Protein AF-A0AAV4EX51-F1 (afdb_monomer_lite)

Foldseek 3Di:
DPPQVLLLCLVVFKDKDFDPDPDPDDDDPPRIWIWGFDDVVVVTDTDTDDQQCVQVVSVHDSPDCPSSVCQVVQDDPPDSGTDDDCPPVDDDPPDDDLVLLVVLQCVQPFDDDPVCCVPCVQATHGDPVDDLVNSLVVCCVPPNDDDSVSSVVSNCCNRVPDDDDPPDPDPPDPPDDDDDDDDDDDDDDDDDDDDDDDDDDDDDDDDDDDDDDDDDDDDDDDDDDDDDDDDDDDDDDD

Radius of gyration: 38.84 Å; chains: 1; bounding box: 85×97×88 Å

pLDDT: mean 71.3, std 19.16, range [35.69, 96.44]

Structure (mmCIF, N/CA/C/O backbone):
data_AF-A0AAV4EX51-F1
#
_entry.id   AF-A0AAV4EX51-F1
#
loop_
_atom_site.group_PDB
_atom_site.id
_atom_site.type_symbol
_atom_site.label_atom_id
_atom_site.label_alt_id
_atom_site.label_comp_id
_atom_site.label_asym_id
_atom_site.label_entity_id
_atom_site.label_seq_id
_atom_site.pdbx_PDB_ins_code
_atom_site.Cartn_x
_atom_site.Cartn_y
_atom_site.Cartn_z
_atom_site.occupancy
_atom_site.B_iso_or_equiv
_atom_site.auth_seq_id
_atom_site.auth_comp_id
_atom_site.auth_asym_id
_atom_site.auth_atom_id
_atom_site.pdbx_PDB_model_num
ATOM 1 N N . MET A 1 1 ? -19.408 12.573 10.345 1.00 55.03 1 MET A N 1
ATOM 2 C CA . MET A 1 1 ? -18.543 12.811 11.524 1.00 55.03 1 MET A CA 1
ATOM 3 C C . MET A 1 1 ? -17.140 12.345 11.167 1.00 55.03 1 MET A C 1
ATOM 5 O O . MET A 1 1 ? -17.010 11.205 10.730 1.00 55.03 1 MET A O 1
ATOM 9 N N . ALA A 1 2 ? -16.124 13.207 11.266 1.00 71.00 2 ALA A N 1
ATOM 10 C CA . ALA A 1 2 ? -14.749 12.815 10.957 1.00 71.00 2 ALA A CA 1
ATOM 11 C C . ALA A 1 2 ? -14.293 11.659 11.880 1.00 71.00 2 ALA A C 1
ATOM 13 O O . ALA A 1 2 ? -14.729 11.592 13.038 1.00 71.00 2 ALA A O 1
ATOM 14 N N . PRO A 1 3 ? -13.455 10.723 11.394 1.00 68.69 3 PRO A N 1
ATOM 15 C CA . PRO A 1 3 ? -13.070 9.528 12.150 1.00 68.69 3 PRO A CA 1
ATOM 16 C C . PRO A 1 3 ? -12.357 9.855 13.471 1.00 68.69 3 PRO A C 1
ATOM 18 O O . PRO A 1 3 ? -12.538 9.135 14.454 1.00 68.69 3 PRO A O 1
ATOM 21 N N . GLU A 1 4 ? -11.613 10.958 13.528 1.00 75.00 4 GLU A N 1
ATOM 22 C CA . GLU A 1 4 ? -10.951 11.440 14.746 1.00 75.00 4 GLU A CA 1
ATOM 23 C C . GLU A 1 4 ? -11.954 11.960 15.783 1.00 75.00 4 GLU A C 1
ATOM 25 O O . GLU A 1 4 ? -11.906 11.559 16.947 1.00 75.00 4 GLU A O 1
ATOM 30 N N . SER A 1 5 ? -12.947 12.747 15.351 1.00 81.50 5 SER A N 1
ATOM 31 C CA . SER A 1 5 ? -14.024 13.245 16.218 1.00 81.50 5 SER A CA 1
ATOM 32 C C . SER A 1 5 ? -14.830 12.104 16.844 1.00 81.50 5 SER A C 1
ATOM 34 O O . SER A 1 5 ? -15.224 12.178 18.007 1.00 81.50 5 SER A O 1
ATOM 36 N N . ARG A 1 6 ? -15.040 11.007 16.102 1.00 83.25 6 ARG A N 1
ATOM 37 C CA . ARG A 1 6 ? -15.719 9.811 16.625 1.00 83.25 6 ARG A CA 1
ATOM 38 C C . ARG A 1 6 ? -14.888 9.102 17.699 1.00 83.25 6 ARG A C 1
ATOM 40 O O . ARG A 1 6 ? -15.456 8.651 18.689 1.00 83.25 6 ARG A O 1
ATOM 47 N N . ARG A 1 7 ? -13.559 9.013 17.542 1.00 85.38 7 ARG A N 1
ATOM 48 C CA . ARG A 1 7 ? -12.670 8.407 18.557 1.00 85.38 7 ARG A CA 1
ATOM 49 C C . ARG A 1 7 ? -12.678 9.206 19.856 1.00 85.38 7 ARG A C 1
ATOM 51 O O . ARG A 1 7 ? -12.792 8.607 20.921 1.00 85.38 7 ARG A O 1
ATOM 58 N N . LEU A 1 8 ? -12.608 10.533 19.755 1.00 86.62 8 LEU A N 1
ATOM 59 C CA . LEU A 1 8 ? -12.688 11.439 20.904 1.00 86.62 8 LEU A CA 1
ATOM 60 C C . LEU A 1 8 ? -14.015 11.290 21.652 1.00 86.62 8 LEU A C 1
ATOM 62 O O . LEU A 1 8 ? -14.020 11.163 22.872 1.00 86.62 8 LEU A O 1
ATOM 66 N N . PHE A 1 9 ? -15.128 11.230 20.919 1.00 86.75 9 PHE A N 1
ATOM 67 C CA . PHE A 1 9 ? -16.451 11.040 21.511 1.00 86.75 9 PHE A CA 1
ATOM 68 C C . PHE A 1 9 ? -16.572 9.715 22.277 1.00 86.75 9 PHE A C 1
ATOM 70 O O . PHE A 1 9 ? -17.077 9.688 23.399 1.00 86.75 9 PHE A O 1
ATOM 77 N N . VAL A 1 10 ? -16.082 8.617 21.690 1.00 86.06 10 VAL A N 1
ATOM 78 C CA . VAL A 1 10 ? -16.074 7.304 22.351 1.00 86.06 10 VAL A CA 1
ATOM 79 C C . VAL A 1 10 ? -15.181 7.327 23.594 1.00 86.06 10 VAL A C 1
ATOM 81 O O . VAL A 1 10 ? -15.555 6.750 24.604 1.00 86.06 10 VAL A O 1
ATOM 84 N N . TRP A 1 11 ? -14.041 8.016 23.562 1.00 85.31 11 TRP A N 1
ATOM 85 C CA . TRP A 1 11 ? -13.162 8.136 24.729 1.00 85.31 11 TRP A CA 1
ATOM 86 C C . TRP A 1 11 ? -13.815 8.915 25.882 1.00 85.31 11 TRP A C 1
ATOM 88 O O . TRP A 1 11 ? -13.788 8.467 27.023 1.00 85.31 11 TRP A O 1
ATOM 98 N N . SER A 1 12 ? -14.457 10.052 25.597 1.00 83.38 12 SER A N 1
ATOM 99 C CA . SER A 1 12 ? -15.034 10.921 26.634 1.00 83.38 12 SER A CA 1
ATOM 100 C C . SER A 1 12 ? -16.364 10.420 27.210 1.00 83.38 12 SER A C 1
ATOM 102 O O . SER A 1 12 ? -16.706 10.717 28.359 1.00 83.38 12 SER A O 1
ATOM 104 N N . SER A 1 13 ? -17.131 9.667 26.420 1.00 81.56 13 SER A N 1
ATOM 105 C CA . SER A 1 13 ? -18.505 9.276 26.766 1.00 81.56 13 SER A CA 1
ATOM 106 C C . SER A 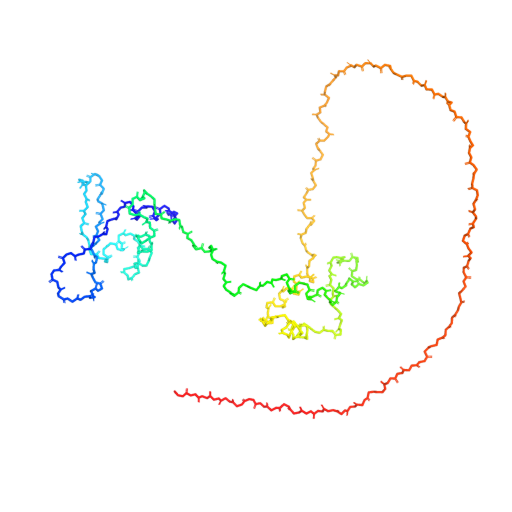1 13 ? -18.609 7.893 27.405 1.00 81.56 13 SER A C 1
ATOM 108 O O . SER A 1 13 ? -19.681 7.527 27.895 1.00 81.56 13 SER A O 1
ATOM 110 N N . VAL A 1 14 ? -17.525 7.115 27.396 1.00 81.19 14 VAL A N 1
ATOM 111 C CA . VAL A 1 14 ? -17.541 5.698 27.765 1.00 81.19 14 VAL A CA 1
ATOM 112 C C . VAL A 1 14 ? -16.670 5.451 28.984 1.00 81.19 14 VAL A C 1
ATOM 114 O O . VAL A 1 14 ? -15.517 5.864 29.035 1.00 81.19 14 VAL A O 1
ATOM 117 N N . LYS A 1 15 ? -17.217 4.717 29.956 1.00 78.25 15 LYS A N 1
ATOM 118 C CA . LYS A 1 15 ? -16.436 4.104 31.033 1.00 78.25 15 LYS A CA 1
ATOM 119 C C . LYS A 1 15 ? -16.524 2.590 30.919 1.00 78.25 15 LYS A C 1
ATOM 121 O O . LYS A 1 15 ? -17.613 2.042 30.729 1.00 78.25 15 LYS A O 1
ATOM 126 N N . GLN A 1 16 ? -15.375 1.934 31.025 1.00 78.31 16 GLN A N 1
ATOM 127 C CA . GLN A 1 16 ? -15.265 0.483 31.072 1.00 78.31 16 GLN A CA 1
ATOM 128 C C . GLN A 1 16 ? -14.769 0.083 32.455 1.00 78.31 16 GLN A C 1
ATOM 130 O O . GLN A 1 16 ? -13.734 0.563 32.907 1.00 78.31 16 GLN A O 1
ATOM 135 N N . GLU A 1 17 ? -15.506 -0.807 33.107 1.00 76.50 17 GLU A N 1
ATOM 136 C CA . GLU A 1 17 ? -15.167 -1.315 34.434 1.00 76.50 17 GLU A CA 1
ATOM 137 C C . GLU A 1 17 ? -15.139 -2.841 34.401 1.00 76.50 17 GLU A C 1
ATOM 139 O O . GLU A 1 17 ? -15.904 -3.483 33.668 1.00 76.50 17 GLU A O 1
ATOM 144 N N . VAL A 1 18 ? -14.229 -3.432 35.176 1.00 75.06 18 VAL A N 1
ATOM 145 C CA . VAL A 1 18 ? -14.178 -4.884 35.355 1.00 75.06 18 VAL A CA 1
ATOM 146 C C . VAL A 1 18 ? -15.390 -5.303 36.183 1.00 75.06 18 VAL A C 1
ATOM 148 O O . VAL A 1 18 ? -15.674 -4.732 37.232 1.00 75.06 18 VAL A O 1
ATOM 151 N N . SER A 1 19 ? -16.131 -6.294 35.698 1.00 71.62 19 SER A N 1
ATOM 152 C CA . SER A 1 19 ? -17.312 -6.804 36.384 1.00 71.62 19 SER A CA 1
ATOM 153 C C . SER A 1 19 ? -16.889 -7.612 37.613 1.00 71.62 19 SER A C 1
ATOM 155 O O . SER A 1 19 ? -16.283 -8.673 37.477 1.00 71.62 19 SER A O 1
ATOM 157 N N . SER A 1 20 ? -17.246 -7.146 38.812 1.00 60.19 20 SER A N 1
ATOM 158 C CA . SER A 1 20 ? -17.061 -7.882 40.068 1.00 60.19 20 SER A CA 1
ATOM 159 C C . SER A 1 20 ? -18.133 -8.967 40.231 1.00 60.19 20 SER A C 1
ATOM 161 O O . SER A 1 20 ? -19.032 -8.885 41.064 1.00 60.19 20 SER A O 1
ATOM 163 N N . ARG A 1 21 ? -18.092 -10.010 39.399 1.00 58.94 21 ARG A N 1
ATOM 164 C CA . ARG A 1 21 ? -18.907 -11.207 39.649 1.00 58.94 21 ARG A CA 1
ATOM 165 C C . ARG A 1 21 ? -18.089 -12.222 40.434 1.00 58.94 21 ARG A C 1
ATOM 167 O O . ARG A 1 21 ? -16.999 -12.590 40.011 1.00 58.94 21 ARG A O 1
ATOM 174 N N . HIS A 1 22 ? -18.657 -12.721 41.530 1.00 51.22 22 HIS A N 1
ATOM 175 C CA . HIS A 1 22 ? -18.200 -13.925 42.225 1.00 51.22 22 HIS A CA 1
ATOM 176 C C . HIS A 1 22 ? -18.451 -15.147 41.325 1.00 51.22 22 HIS A C 1
ATOM 178 O O . HIS A 1 22 ? -19.457 -15.837 41.458 1.00 51.22 22 HIS A O 1
ATOM 184 N N . VAL A 1 23 ? -17.584 -15.393 40.344 1.00 54.09 23 VAL A N 1
ATOM 185 C CA . VAL A 1 23 ? -17.601 -16.642 39.573 1.00 54.09 23 VAL A CA 1
ATOM 186 C C . VAL A 1 23 ? -16.192 -17.216 39.580 1.00 54.09 23 VAL A C 1
ATOM 188 O O . VAL A 1 23 ? -15.244 -16.576 39.142 1.00 54.09 23 VAL A O 1
ATOM 191 N N . VAL A 1 24 ? -16.086 -18.433 40.108 1.00 54.88 24 VAL A N 1
ATOM 192 C CA . VAL A 1 24 ? -14.872 -19.196 40.460 1.00 54.88 24 VAL A CA 1
ATOM 193 C C . VAL A 1 24 ? -14.061 -19.664 39.231 1.00 54.88 24 VAL A C 1
ATOM 195 O O . VAL A 1 24 ? -13.205 -20.531 39.331 1.00 54.88 24 VAL A O 1
ATOM 198 N N . THR A 1 25 ? -14.275 -19.099 38.043 1.00 55.16 25 THR A N 1
ATOM 199 C CA . THR A 1 25 ? -13.619 -19.567 36.810 1.00 55.16 25 THR A CA 1
ATOM 200 C C . THR A 1 25 ? -12.824 -18.452 36.146 1.00 55.16 25 THR A C 1
ATOM 202 O O . THR A 1 25 ? -13.370 -17.399 35.817 1.00 55.16 25 THR A O 1
ATOM 205 N N . THR A 1 26 ? -11.537 -18.716 35.932 1.00 55.78 26 THR A N 1
ATOM 206 C CA . THR A 1 26 ? -10.454 -17.771 35.623 1.00 55.78 26 THR A CA 1
ATOM 207 C C . THR A 1 26 ? -10.437 -17.182 34.209 1.00 55.78 26 THR A C 1
ATOM 209 O O . THR A 1 26 ? -9.525 -16.424 33.901 1.00 55.78 26 THR A O 1
ATOM 212 N N . ASP A 1 27 ? -11.428 -17.441 33.354 1.00 55.50 27 ASP A N 1
ATOM 213 C CA . ASP A 1 27 ? -11.453 -16.860 32.004 1.00 55.50 27 ASP A CA 1
ATOM 214 C C . ASP A 1 27 ? -12.886 -16.679 31.480 1.00 55.50 27 ASP A C 1
ATOM 216 O O . ASP A 1 27 ? -13.443 -17.494 30.741 1.00 55.50 27 ASP A O 1
ATOM 220 N N . SER A 1 28 ? -13.549 -15.609 31.923 1.00 56.62 28 SER A N 1
ATOM 221 C CA . SER A 1 28 ? -14.857 -15.226 31.391 1.00 56.62 28 SER A CA 1
ATOM 222 C C . SER A 1 28 ? -14.697 -14.172 30.301 1.00 56.62 28 SER A C 1
ATOM 224 O O . SER A 1 28 ? -14.301 -13.038 30.566 1.00 56.62 28 SER A O 1
ATOM 226 N N . ARG A 1 29 ? -15.173 -14.485 29.085 1.00 55.31 29 ARG A N 1
ATOM 227 C CA . ARG A 1 29 ? -15.317 -13.522 27.967 1.00 55.31 29 ARG A CA 1
ATOM 228 C C . ARG A 1 29 ? -16.225 -12.319 28.290 1.00 55.31 29 ARG A C 1
ATOM 230 O O . ARG A 1 29 ? -16.381 -11.423 27.461 1.00 55.31 29 ARG A O 1
ATOM 237 N N . ARG A 1 30 ? -16.894 -12.322 29.449 1.00 59.00 30 ARG A N 1
ATOM 238 C CA . ARG A 1 30 ? -17.789 -11.265 29.946 1.00 59.00 30 ARG A CA 1
ATOM 239 C C . ARG A 1 30 ? -17.176 -10.573 31.167 1.00 59.00 30 ARG A C 1
ATOM 241 O O . ARG A 1 30 ? -17.832 -10.436 32.193 1.00 59.00 30 ARG A O 1
ATOM 248 N N . SER A 1 31 ? -15.916 -10.168 31.057 1.00 65.94 31 SER A N 1
ATOM 249 C CA . SER A 1 31 ? -15.175 -9.506 32.135 1.00 65.94 31 SER A CA 1
ATOM 250 C C . SER A 1 31 ? -15.500 -8.019 32.292 1.00 65.94 31 SER A C 1
ATOM 252 O O . SER A 1 31 ? -15.170 -7.446 33.323 1.00 65.94 31 SER A O 1
ATOM 254 N N . TYR A 1 32 ? -16.164 -7.387 31.318 1.00 70.44 32 TYR A N 1
ATOM 255 C CA . TYR A 1 32 ? -16.348 -5.934 31.294 1.00 70.44 32 TYR A CA 1
ATOM 256 C C . TYR A 1 32 ? -17.814 -5.502 31.282 1.00 70.44 32 TYR A C 1
ATOM 258 O O . TYR A 1 32 ? -18.628 -6.029 30.516 1.00 70.44 32 TYR A O 1
ATOM 266 N N . CYS A 1 33 ? -18.115 -4.487 32.089 1.00 73.38 33 CYS A N 1
ATOM 267 C CA . CYS A 1 33 ? -19.347 -3.710 32.037 1.00 73.38 33 CYS A CA 1
ATOM 268 C C . CYS A 1 33 ? -19.094 -2.399 31.277 1.00 73.38 33 CYS A C 1
ATOM 270 O O . CYS A 1 33 ? -18.057 -1.759 31.465 1.00 73.38 33 CYS A O 1
ATOM 272 N N . TYR A 1 34 ? -20.046 -2.000 30.426 1.00 78.75 34 TYR A N 1
ATOM 273 C CA . TYR A 1 34 ? -19.990 -0.739 29.682 1.00 78.75 34 TYR A CA 1
ATOM 274 C C . TYR A 1 34 ? -20.969 0.259 30.279 1.00 78.75 34 TYR A C 1
ATOM 276 O O . TYR A 1 34 ? -22.140 -0.065 30.498 1.00 78.75 34 TYR A O 1
ATOM 284 N N . SER A 1 35 ? -20.497 1.483 30.472 1.00 80.75 35 SER A N 1
ATOM 285 C CA . SER A 1 35 ? -21.302 2.591 30.966 1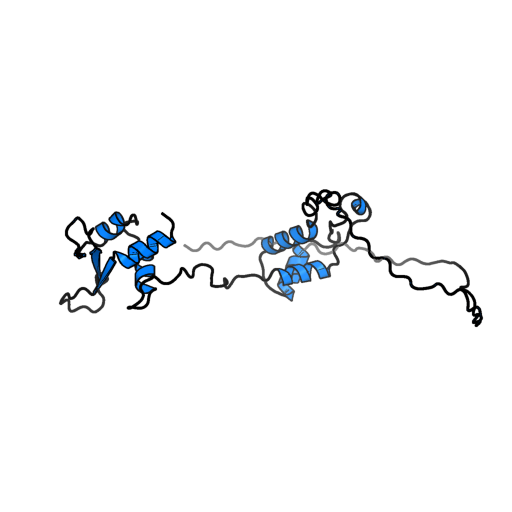.00 80.75 35 SER A CA 1
ATOM 286 C C . SER A 1 35 ? -21.256 3.745 29.973 1.00 80.75 35 SER A C 1
ATOM 288 O O . SER A 1 35 ? -20.176 4.205 29.598 1.00 80.75 35 SER A O 1
ATOM 290 N N . LEU A 1 36 ? -22.433 4.218 29.559 1.00 80.56 36 LEU A N 1
ATOM 291 C CA . LEU A 1 36 ? -22.583 5.406 28.716 1.00 80.56 36 LEU A CA 1
ATOM 292 C C . LEU A 1 36 ? -22.896 6.619 29.582 1.00 80.56 36 LEU A C 1
ATOM 294 O O . LEU A 1 36 ? -23.758 6.561 30.467 1.00 80.56 36 LEU A O 1
ATOM 298 N N . ARG A 1 37 ? -22.210 7.729 29.318 1.00 78.31 37 ARG A N 1
ATOM 299 C CA . ARG A 1 37 ? -22.501 9.019 29.941 1.00 78.31 37 ARG A CA 1
ATOM 300 C C . ARG A 1 37 ? -23.772 9.610 29.314 1.00 78.31 37 ARG A C 1
ATOM 302 O O . ARG A 1 37 ? -23.885 9.705 28.096 1.00 78.31 37 ARG A O 1
ATOM 309 N N . ARG A 1 38 ? -24.746 9.977 30.148 1.00 73.88 38 ARG A N 1
ATOM 310 C CA . ARG A 1 38 ? -25.971 10.679 29.733 1.00 73.88 38 ARG A CA 1
ATOM 311 C C . ARG A 1 38 ? -25.663 12.142 29.427 1.00 73.88 38 ARG A C 1
ATOM 313 O O . ARG A 1 38 ? -24.741 12.712 30.011 1.00 73.88 38 ARG A O 1
ATOM 320 N N . SER A 1 39 ? -26.487 12.745 28.568 1.00 68.81 39 SER A N 1
ATOM 321 C CA . SER A 1 39 ? -26.500 14.199 28.384 1.00 68.81 39 SER A CA 1
ATOM 322 C C . SER A 1 39 ? -26.699 14.903 29.729 1.00 68.81 39 SER A C 1
ATOM 324 O O . SER A 1 39 ? -27.419 14.407 30.604 1.00 68.81 39 SER A O 1
ATOM 326 N N . VAL A 1 40 ? -26.065 16.065 29.874 1.00 70.56 40 VAL A N 1
ATOM 327 C CA . VAL A 1 40 ? -26.187 16.933 31.053 1.00 70.56 40 VAL A CA 1
ATOM 328 C C . VAL A 1 40 ? -27.653 17.315 31.284 1.00 70.56 40 VAL A C 1
ATOM 330 O O . VAL A 1 40 ? -28.127 17.243 32.413 1.00 70.56 40 VAL A O 1
ATOM 333 N N . GLU A 1 41 ? -28.402 17.564 30.208 1.00 72.44 41 GLU A N 1
ATOM 334 C CA . GLU A 1 41 ? -29.838 17.887 30.227 1.00 72.44 41 GLU A CA 1
ATOM 335 C C . GLU A 1 41 ? -30.698 16.780 30.852 1.00 72.44 41 GLU A C 1
ATOM 337 O O . GLU A 1 41 ? -31.754 17.033 31.417 1.00 72.44 41 GLU A O 1
ATOM 342 N N . SER A 1 42 ? -30.240 15.529 30.781 1.00 69.69 42 SER A N 1
ATOM 343 C CA . SER A 1 42 ? -30.961 14.368 31.305 1.00 69.69 42 SER A CA 1
ATOM 344 C C . SER A 1 42 ? -30.513 13.975 32.718 1.00 69.69 42 SER A C 1
ATOM 346 O O . SER A 1 42 ? -30.714 12.819 33.106 1.00 69.69 42 SER A O 1
ATOM 348 N N . GLY A 1 43 ? -29.871 14.881 33.461 1.00 68.25 43 GLY A N 1
ATOM 349 C CA . GLY A 1 43 ? -29.429 14.653 34.841 1.00 68.25 43 GLY A CA 1
ATOM 350 C C . GLY A 1 43 ? -28.021 14.073 34.982 1.00 68.25 43 GLY A C 1
ATOM 351 O O . GLY A 1 43 ? -27.754 13.429 35.989 1.00 68.25 43 GLY A O 1
ATOM 352 N N . GLY A 1 44 ? -27.152 14.253 33.974 1.00 69.75 44 GLY A N 1
ATOM 353 C CA . GLY A 1 44 ? -25.694 14.067 34.059 1.00 69.75 44 GLY A CA 1
ATOM 354 C C . GLY A 1 44 ? -25.228 12.863 34.888 1.00 69.75 44 GLY A C 1
ATOM 355 O O . GLY A 1 44 ? -24.828 13.004 36.035 1.00 69.75 44 GLY A O 1
ATOM 356 N N . GLY A 1 45 ? -25.240 11.662 34.311 1.00 80.81 45 GLY A N 1
ATOM 357 C CA . GLY A 1 45 ? -24.807 10.452 35.016 1.00 80.81 45 GLY A CA 1
ATOM 358 C C . GLY A 1 45 ? -24.409 9.334 34.064 1.00 80.81 45 GLY A C 1
ATOM 359 O O . GLY A 1 45 ? -24.757 9.361 32.883 1.00 80.81 45 GLY A O 1
ATOM 360 N N . THR A 1 46 ? -23.669 8.342 34.552 1.00 81.81 46 THR A N 1
ATOM 361 C CA . THR A 1 46 ? -23.311 7.153 33.766 1.00 81.81 46 THR A CA 1
ATOM 362 C C . THR A 1 46 ? -24.327 6.043 33.986 1.00 81.81 46 THR A C 1
ATOM 364 O O . THR A 1 46 ? -24.614 5.690 35.127 1.00 81.81 46 THR A O 1
ATOM 367 N N . LYS A 1 47 ? -24.868 5.474 32.904 1.00 83.62 47 LYS A N 1
ATOM 368 C CA . LYS A 1 47 ? -25.800 4.341 32.964 1.00 83.62 47 LYS A CA 1
ATOM 369 C C . LYS A 1 47 ? -25.138 3.090 32.400 1.00 83.62 47 LYS A C 1
ATOM 371 O O . LYS A 1 47 ? -24.641 3.112 31.274 1.00 83.62 47 LYS A O 1
ATOM 376 N N . ALA A 1 48 ? -25.168 2.008 33.176 1.00 84.44 48 ALA A N 1
ATOM 377 C CA . ALA A 1 48 ? -24.717 0.699 32.727 1.00 84.44 48 ALA A CA 1
ATOM 378 C C . ALA A 1 48 ? -25.633 0.179 31.609 1.00 84.44 48 ALA A C 1
ATOM 380 O O . ALA A 1 48 ? -26.862 0.240 31.713 1.00 84.44 48 ALA A O 1
ATOM 381 N N . VAL A 1 49 ? -25.031 -0.326 30.535 1.00 85.88 49 VAL A N 1
ATOM 382 C CA . VAL A 1 49 ? -25.729 -0.815 29.341 1.00 85.88 49 VAL A CA 1
ATOM 383 C C . VAL A 1 49 ? -25.156 -2.154 28.886 1.00 85.88 49 VAL A C 1
ATOM 385 O O . VAL A 1 49 ? -24.003 -2.493 29.160 1.00 85.88 49 VAL A O 1
ATOM 388 N N . CYS A 1 50 ? -25.962 -2.943 28.172 1.00 83.81 50 CYS A N 1
ATOM 389 C CA . CYS A 1 50 ? -25.458 -4.154 27.534 1.00 83.81 50 CYS A CA 1
ATOM 390 C C . CYS A 1 50 ? -24.572 -3.801 26.326 1.00 83.81 50 CYS A C 1
ATOM 392 O O . CYS A 1 50 ? -24.714 -2.741 25.714 1.00 83.81 50 CYS A O 1
ATOM 394 N N . LYS A 1 51 ? -23.675 -4.720 25.951 1.00 83.38 51 LYS A N 1
ATOM 395 C CA . LYS A 1 51 ? -22.734 -4.537 24.833 1.00 83.38 51 LYS A CA 1
ATOM 396 C C . LYS A 1 51 ? -23.434 -4.217 23.506 1.00 83.38 51 LYS A C 1
ATOM 398 O O . LYS A 1 51 ? -22.954 -3.374 22.761 1.00 83.38 51 LYS A O 1
ATOM 403 N N . VAL A 1 52 ? -24.558 -4.878 23.220 1.00 88.31 52 VAL A N 1
ATOM 404 C CA . VAL A 1 52 ? -25.304 -4.680 21.966 1.00 88.31 52 VAL A CA 1
ATOM 405 C C . VAL A 1 52 ? -25.836 -3.255 21.895 1.00 88.31 52 VAL A C 1
ATOM 407 O O . VAL A 1 52 ? -25.487 -2.539 20.965 1.00 88.31 52 VAL A O 1
ATOM 410 N N . LEU A 1 53 ? -26.577 -2.818 22.921 1.00 88.31 53 LEU A N 1
ATOM 411 C CA . LEU A 1 53 ? -27.100 -1.454 23.004 1.00 88.31 53 LEU A CA 1
ATOM 412 C C . LEU A 1 53 ? -25.974 -0.421 22.914 1.00 88.31 53 LEU A C 1
ATOM 414 O O . LEU A 1 53 ? -26.096 0.582 22.222 1.00 88.31 53 LEU A O 1
ATOM 418 N N . PHE A 1 54 ? -24.857 -0.675 23.589 1.00 86.81 54 PHE A N 1
ATOM 419 C CA . PHE A 1 54 ? -23.685 0.187 23.545 1.00 86.81 54 PHE A CA 1
ATOM 420 C C . PHE A 1 54 ? -23.114 0.351 22.125 1.00 86.81 54 PHE A C 1
ATOM 422 O O . PHE A 1 54 ? -22.853 1.465 21.680 1.00 86.81 54 PHE A O 1
ATOM 429 N N . LEU A 1 55 ? -22.943 -0.744 21.385 1.00 88.50 55 LEU A N 1
ATOM 430 C CA . LEU A 1 55 ? -22.403 -0.684 20.027 1.00 88.50 55 LEU A CA 1
ATOM 431 C C . LEU A 1 55 ? -23.392 -0.044 19.054 1.00 88.50 55 LEU A C 1
ATOM 433 O O . LEU A 1 55 ? -22.994 0.823 18.276 1.00 88.50 55 LEU A O 1
ATOM 437 N N . THR A 1 56 ? -24.671 -0.417 19.125 1.00 90.56 56 THR A N 1
ATOM 438 C CA . THR A 1 56 ? -25.699 0.104 18.215 1.00 90.56 56 THR A CA 1
ATOM 439 C C . THR A 1 56 ? -25.959 1.591 18.440 1.00 90.56 56 THR A C 1
ATOM 441 O O . THR A 1 56 ? -26.078 2.333 17.469 1.00 90.56 56 THR A O 1
ATOM 444 N N . THR A 1 57 ? -25.966 2.061 19.694 1.00 87.69 57 THR A N 1
ATOM 445 C CA . THR A 1 57 ? -26.119 3.496 20.016 1.00 87.69 57 THR A CA 1
ATOM 446 C C . THR A 1 57 ? -24.966 4.342 19.482 1.00 87.69 57 THR A C 1
ATOM 448 O O . THR A 1 57 ? -25.181 5.467 19.043 1.00 87.69 57 THR A O 1
ATOM 451 N N . LEU A 1 58 ? -23.750 3.794 19.451 1.00 84.81 58 LEU A N 1
ATOM 452 C CA . LEU A 1 58 ? -22.573 4.441 18.869 1.00 84.81 58 LEU A CA 1
ATOM 453 C C . LEU A 1 58 ? -22.459 4.252 17.342 1.00 84.81 58 LEU A C 1
ATOM 455 O O . LEU A 1 58 ? -21.461 4.674 16.746 1.00 84.81 58 LEU A O 1
ATOM 459 N N . GLY A 1 59 ? -23.432 3.593 16.703 1.00 88.50 59 GLY A N 1
ATOM 460 C CA . GLY A 1 59 ? -23.445 3.312 15.264 1.00 88.50 59 GLY A CA 1
ATOM 461 C C . GLY A 1 59 ? -22.387 2.297 14.816 1.00 88.50 59 GLY A C 1
ATOM 462 O O . GLY A 1 59 ? -21.854 2.403 13.708 1.00 88.50 59 GLY A O 1
ATOM 463 N N . TYR A 1 60 ? -21.982 1.379 15.694 1.00 89.38 60 TYR A N 1
ATOM 464 C CA . TYR A 1 60 ? -21.150 0.225 15.351 1.00 89.38 60 TYR A CA 1
ATOM 465 C C . TYR A 1 60 ? -22.021 -1.004 15.087 1.00 89.38 60 TYR A C 1
ATOM 467 O O . TYR A 1 60 ? -23.154 -1.108 15.553 1.00 89.38 60 TYR A O 1
ATOM 475 N N . VAL A 1 61 ? -21.461 -1.968 14.358 1.00 90.75 61 VAL A N 1
ATOM 476 C CA . VAL A 1 61 ? -22.090 -3.278 14.179 1.00 90.75 61 VAL A CA 1
ATOM 477 C C . VAL A 1 61 ? -22.130 -3.986 15.535 1.00 90.75 61 VAL A C 1
ATOM 479 O O . VAL A 1 61 ? -21.107 -4.083 16.209 1.00 90.75 61 VAL A O 1
ATOM 482 N N . GLU A 1 62 ? -23.288 -4.528 15.910 1.00 88.00 62 GLU A N 1
ATOM 483 C CA . GLU A 1 62 ? -23.560 -5.191 17.201 1.00 88.00 62 GLU A CA 1
ATOM 484 C C . GLU A 1 62 ? -22.534 -6.260 17.626 1.00 88.00 62 GLU A C 1
ATOM 486 O O . GLU A 1 62 ? -22.348 -6.518 18.815 1.00 88.00 62 GLU A O 1
ATOM 491 N N . LYS A 1 63 ? -21.854 -6.883 16.659 1.00 87.31 63 LYS A N 1
ATOM 492 C CA . LYS A 1 63 ? -20.864 -7.946 16.882 1.00 87.31 63 LYS A CA 1
ATOM 493 C C . LYS A 1 63 ? -19.412 -7.467 16.796 1.00 87.31 63 LYS A C 1
ATOM 495 O O . LYS A 1 63 ? -18.521 -8.221 17.170 1.00 87.31 63 LYS A O 1
ATOM 500 N N . ASN A 1 64 ? -19.159 -6.244 16.323 1.00 88.00 64 ASN A N 1
ATOM 501 C CA . ASN A 1 64 ? -17.812 -5.709 16.121 1.00 88.00 64 ASN A CA 1
ATOM 502 C C . ASN A 1 64 ? -17.500 -4.609 17.145 1.00 88.00 64 ASN A C 1
ATOM 504 O O . ASN A 1 64 ? -17.767 -3.428 16.927 1.00 88.00 64 ASN A O 1
ATOM 508 N N . ASP A 1 65 ? -16.879 -5.004 18.253 1.00 86.50 65 ASP A N 1
ATOM 509 C CA . ASP A 1 65 ? -16.357 -4.101 19.282 1.00 86.50 65 ASP A CA 1
ATOM 510 C C . ASP A 1 65 ? -14.878 -3.745 19.091 1.00 86.50 65 ASP A C 1
ATOM 512 O O . ASP A 1 65 ? -14.312 -3.017 19.908 1.00 86.50 65 ASP A O 1
ATOM 516 N N . SER A 1 66 ? -14.235 -4.219 18.019 1.00 87.69 66 SER A N 1
ATOM 517 C CA . SER A 1 66 ? -12.785 -4.092 17.834 1.00 87.69 66 SER A CA 1
ATOM 518 C C . SER A 1 66 ? -12.332 -2.633 17.797 1.00 87.69 66 SER A C 1
ATOM 520 O O . SER A 1 66 ? -11.264 -2.297 18.306 1.00 87.69 66 SER A O 1
ATOM 522 N N . ALA A 1 67 ? -13.150 -1.752 17.212 1.00 85.69 67 ALA A N 1
ATOM 523 C CA . ALA A 1 67 ? -12.869 -0.322 17.146 1.00 85.69 67 ALA A CA 1
ATOM 524 C C . ALA A 1 67 ? -12.884 0.331 18.537 1.00 85.69 67 ALA A C 1
ATOM 526 O O . ALA A 1 67 ? -11.949 1.054 18.875 1.00 85.69 67 ALA A O 1
ATOM 527 N N . VAL A 1 68 ? -13.904 0.037 19.349 1.00 86.00 68 VAL A N 1
ATOM 528 C CA . VAL A 1 68 ? -14.031 0.578 20.710 1.00 86.00 68 VAL A CA 1
ATOM 529 C C . VAL A 1 68 ? -12.919 0.033 21.599 1.00 86.00 68 VAL A C 1
ATOM 531 O O . VAL A 1 68 ? -12.235 0.804 22.261 1.00 86.00 68 VAL A O 1
ATOM 534 N N . MET A 1 69 ? -12.675 -1.278 21.554 1.00 85.06 69 MET A N 1
ATOM 535 C CA . MET A 1 69 ? -11.611 -1.915 22.332 1.00 85.06 69 MET A CA 1
ATOM 536 C C . MET A 1 69 ? -10.236 -1.355 21.995 1.00 85.06 69 MET A C 1
ATOM 538 O O . MET A 1 69 ? -9.423 -1.151 22.890 1.00 85.06 69 MET A O 1
ATOM 542 N N . ARG A 1 70 ? -9.969 -1.076 20.715 1.00 86.19 70 ARG A N 1
ATOM 543 C CA . ARG A 1 70 ? -8.715 -0.443 20.305 1.00 86.19 70 ARG A CA 1
ATOM 544 C C . ARG A 1 70 ? -8.576 0.948 20.914 1.00 86.19 70 ARG A C 1
ATOM 546 O O . ARG A 1 70 ? -7.499 1.262 21.392 1.00 86.19 70 ARG A O 1
ATOM 553 N N . ILE A 1 71 ? -9.642 1.750 20.924 1.00 86.06 71 ILE A N 1
ATOM 554 C CA . ILE A 1 71 ? -9.630 3.091 21.527 1.00 86.06 71 ILE A CA 1
ATOM 555 C C . ILE A 1 71 ? -9.374 2.986 23.036 1.00 86.06 71 ILE A C 1
ATOM 557 O O . ILE A 1 71 ? -8.429 3.601 23.524 1.00 86.06 71 ILE A O 1
ATOM 561 N N . LEU A 1 72 ? -10.139 2.142 23.738 1.00 82.12 72 LEU A N 1
ATOM 562 C CA . LEU A 1 72 ? -10.059 1.979 25.194 1.00 82.12 72 LEU A CA 1
ATOM 563 C C . LEU A 1 72 ? -8.713 1.409 25.666 1.00 82.12 72 LEU A C 1
ATOM 565 O O . LEU A 1 72 ? -8.195 1.845 26.685 1.00 82.12 72 LEU A O 1
ATOM 569 N N . LYS A 1 73 ? -8.111 0.482 24.908 1.00 82.31 73 LYS A N 1
ATOM 570 C CA . LYS A 1 73 ? -6.781 -0.079 25.215 1.00 82.31 73 LYS A CA 1
ATOM 571 C C . LYS A 1 73 ? -5.620 0.843 24.846 1.00 82.31 73 LYS A C 1
ATOM 573 O O . LYS A 1 73 ? -4.511 0.625 25.316 1.00 82.31 73 LYS A O 1
ATOM 578 N N . SER A 1 74 ? -5.834 1.795 23.938 1.00 76.69 74 SER A N 1
ATOM 579 C CA . SER A 1 74 ? -4.732 2.560 23.346 1.00 76.69 74 SER A CA 1
ATOM 580 C C . SER A 1 74 ? -4.230 3.715 24.203 1.00 76.69 74 SER A C 1
ATOM 582 O O . SER A 1 74 ? -3.096 4.137 24.005 1.00 76.69 74 SER A O 1
ATOM 584 N N . ALA A 1 75 ? -5.044 4.248 25.115 1.00 68.50 75 ALA A N 1
ATOM 585 C CA . ALA A 1 75 ? -4.675 5.436 25.873 1.00 68.50 75 ALA A CA 1
ATOM 586 C C . ALA A 1 75 ? -4.213 5.106 27.303 1.00 68.50 75 ALA A C 1
ATOM 588 O O . ALA A 1 75 ? -4.724 4.168 27.919 1.00 68.50 75 ALA A O 1
ATOM 589 N N . PRO A 1 76 ? -3.248 5.875 27.839 1.00 65.75 76 PRO A N 1
ATOM 590 C CA . PRO A 1 76 ? -2.845 5.764 29.231 1.00 65.75 76 PRO A CA 1
ATOM 591 C C . PRO A 1 76 ? -3.981 6.247 30.145 1.00 65.75 76 PRO A C 1
ATOM 593 O O . PRO A 1 76 ? -4.768 7.114 29.761 1.00 65.75 76 PRO A O 1
ATOM 596 N N . VAL A 1 77 ? -4.053 5.674 31.350 1.00 65.19 77 VAL A N 1
ATOM 597 C CA . VAL A 1 77 ? -5.179 5.776 32.306 1.00 65.19 77 VAL A CA 1
ATOM 598 C C . VAL A 1 77 ? -5.566 7.225 32.661 1.00 65.19 77 VAL A C 1
ATOM 600 O O . VAL A 1 77 ? -6.705 7.473 33.041 1.00 65.19 77 VAL A O 1
ATOM 603 N N . GLU A 1 78 ? -4.668 8.193 32.460 1.00 67.56 78 GLU A N 1
ATOM 604 C CA . GLU A 1 78 ? -4.855 9.606 32.826 1.00 67.56 78 GLU A CA 1
ATOM 605 C C . GLU A 1 78 ? -4.936 10.575 31.626 1.00 67.56 78 GLU A C 1
ATOM 607 O O . GLU A 1 78 ? -4.925 11.791 31.804 1.00 67.56 78 GLU A O 1
ATOM 612 N N . SER A 1 79 ? -5.023 10.080 30.383 1.00 71.81 79 SER A N 1
ATOM 613 C CA . SER A 1 79 ? -5.054 10.960 29.203 1.00 71.81 79 SER A CA 1
ATOM 614 C C . SER A 1 79 ? -6.445 11.519 28.890 1.00 71.81 79 SER A C 1
ATOM 616 O O . SER A 1 79 ? -7.437 10.795 28.788 1.00 71.81 79 SER A O 1
ATOM 618 N N . VAL A 1 80 ? -6.492 12.824 28.612 1.00 74.69 80 VAL A N 1
ATOM 619 C CA . VAL A 1 80 ? -7.686 13.547 28.136 1.00 74.69 80 VAL A CA 1
ATOM 620 C C . VAL A 1 80 ? -8.071 13.136 26.705 1.00 74.69 80 VAL A C 1
ATOM 622 O O . VAL A 1 80 ? -9.242 13.208 26.330 1.00 74.69 80 VAL A O 1
ATOM 625 N N . CYS A 1 81 ? -7.111 12.636 25.920 1.00 76.25 81 CYS A N 1
ATOM 626 C CA . CYS A 1 81 ? -7.300 12.256 24.521 1.00 76.25 81 CYS A CA 1
ATOM 627 C C . CYS A 1 81 ? -6.953 10.774 24.273 1.00 76.25 81 CYS A C 1
ATOM 629 O O . CYS A 1 81 ? -5.990 10.262 24.854 1.00 76.25 81 CYS A O 1
ATOM 631 N N . PRO A 1 82 ? -7.674 10.079 23.371 1.00 79.19 82 PRO A N 1
ATOM 632 C CA . PRO A 1 82 ? -7.290 8.743 22.938 1.00 79.19 82 PRO A CA 1
ATOM 633 C C . PRO A 1 82 ? -5.962 8.803 22.177 1.00 79.19 82 PRO A C 1
ATOM 635 O O . PRO A 1 82 ? -5.673 9.792 21.498 1.00 79.19 82 PRO A O 1
ATOM 638 N N . ALA A 1 83 ? -5.172 7.730 22.235 1.00 82.06 83 ALA A N 1
ATOM 639 C CA . ALA A 1 83 ? -3.926 7.676 21.484 1.00 82.06 83 ALA A CA 1
ATOM 640 C C . ALA A 1 83 ? -4.184 7.802 19.968 1.00 82.06 83 ALA A C 1
ATOM 642 O O . ALA A 1 83 ? -5.193 7.279 19.454 1.00 82.06 83 ALA A O 1
ATOM 643 N N . PRO A 1 84 ? -3.279 8.490 19.245 1.00 81.31 84 PRO A N 1
ATOM 644 C CA . PRO A 1 84 ? -3.433 8.722 17.819 1.00 81.31 84 PRO A CA 1
ATOM 645 C C . PRO A 1 84 ? -3.466 7.400 17.051 1.00 81.31 84 PRO A C 1
ATOM 647 O O . PRO A 1 84 ? -2.911 6.383 17.473 1.00 81.31 84 PRO A O 1
ATOM 650 N N . ASP A 1 85 ? -4.130 7.407 15.897 1.00 81.19 85 ASP A N 1
ATOM 651 C CA . ASP A 1 85 ? -4.159 6.235 15.034 1.00 81.19 85 ASP A CA 1
ATOM 652 C C . ASP A 1 85 ? -2.758 5.946 14.476 1.00 81.19 85 ASP A C 1
ATOM 654 O O . ASP A 1 85 ? -2.134 6.800 13.850 1.00 81.19 85 ASP A O 1
ATOM 658 N N . GLN A 1 86 ? -2.252 4.737 14.717 1.00 81.25 86 GLN A N 1
ATOM 659 C CA . GLN A 1 86 ? -0.920 4.317 14.268 1.00 81.25 86 GLN A CA 1
ATOM 660 C C . GLN A 1 86 ? -0.958 3.486 12.977 1.00 81.25 86 GLN A C 1
ATOM 662 O O . GLN A 1 86 ? 0.056 2.931 12.555 1.00 81.25 86 GLN A O 1
ATOM 667 N N . ARG A 1 87 ? -2.124 3.382 12.325 1.00 81.12 87 ARG A N 1
ATOM 668 C CA . ARG A 1 87 ? -2.232 2.729 11.015 1.00 81.12 87 ARG A CA 1
ATOM 669 C C . ARG A 1 87 ? -1.343 3.432 9.991 1.00 81.12 87 ARG A C 1
ATOM 671 O O . ARG A 1 87 ? -1.229 4.650 9.996 1.00 81.12 87 ARG A O 1
ATOM 678 N N . GLY A 1 88 ? -0.693 2.641 9.140 1.00 83.12 88 GLY A N 1
ATOM 679 C CA . GLY A 1 88 ? 0.223 3.145 8.113 1.00 83.12 88 GLY A CA 1
ATOM 680 C C . GLY A 1 88 ? 1.592 3.606 8.623 1.00 83.12 88 GLY A C 1
ATOM 681 O O . GLY A 1 88 ? 2.439 3.927 7.802 1.00 83.12 88 GLY A O 1
ATOM 682 N N . ARG A 1 89 ? 1.850 3.606 9.942 1.00 84.62 89 ARG A N 1
ATOM 683 C CA . ARG A 1 89 ? 3.171 3.974 10.485 1.00 84.62 89 ARG A CA 1
ATOM 684 C C . ARG A 1 89 ? 4.219 2.870 10.352 1.00 84.62 89 ARG A C 1
ATOM 686 O O . ARG A 1 89 ? 5.405 3.162 10.354 1.00 84.62 89 ARG A O 1
ATOM 693 N N . HIS A 1 90 ? 3.790 1.612 10.277 1.00 86.12 90 HIS A N 1
ATOM 694 C CA . HIS A 1 90 ? 4.695 0.476 10.139 1.00 86.12 90 HIS A CA 1
ATOM 695 C C . HIS A 1 90 ? 4.949 0.182 8.660 1.00 86.12 90 HIS A C 1
ATOM 697 O O . HIS A 1 90 ? 4.001 -0.035 7.901 1.00 86.12 90 HIS A O 1
ATOM 703 N N . GLU A 1 91 ? 6.218 0.108 8.262 1.00 85.00 91 GLU A N 1
ATOM 704 C CA . GLU A 1 91 ? 6.575 -0.294 6.904 1.00 85.00 91 GLU A CA 1
ATOM 705 C C . GLU A 1 91 ? 6.238 -1.775 6.684 1.00 85.00 91 GLU A C 1
ATOM 707 O O . GLU A 1 91 ? 6.596 -2.622 7.504 1.00 85.00 91 GLU A O 1
ATOM 712 N N . PRO A 1 92 ? 5.511 -2.142 5.618 1.00 86.12 92 PRO A N 1
ATOM 713 C CA . PRO A 1 92 ? 5.163 -3.537 5.403 1.00 86.12 92 PRO A CA 1
ATOM 714 C C . PRO A 1 92 ? 6.438 -4.355 5.184 1.00 86.12 92 PRO A C 1
ATOM 716 O O . PRO A 1 92 ? 7.304 -3.967 4.408 1.00 86.12 92 PRO A O 1
ATOM 719 N N . LYS A 1 93 ? 6.527 -5.536 5.805 1.00 85.00 93 LYS A N 1
ATOM 720 C CA . LYS A 1 93 ? 7.679 -6.444 5.642 1.00 85.00 93 LYS A CA 1
ATOM 721 C C . LYS A 1 93 ? 7.954 -6.802 4.173 1.00 85.00 93 LYS A C 1
ATOM 723 O O . LYS A 1 93 ? 9.086 -7.073 3.801 1.00 85.00 93 LYS A O 1
ATOM 728 N N . ASN A 1 94 ? 6.913 -6.777 3.344 1.00 84.00 94 ASN A N 1
ATOM 729 C CA . ASN A 1 94 ? 6.980 -7.096 1.919 1.00 84.00 94 ASN A CA 1
ATOM 730 C C . ASN A 1 94 ? 7.233 -5.855 1.043 1.00 84.00 94 ASN A C 1
ATOM 732 O O . ASN A 1 94 ? 6.925 -5.877 -0.148 1.00 84.00 94 ASN A O 1
ATOM 736 N N . LYS A 1 95 ? 7.721 -4.748 1.618 1.00 87.12 95 LYS A N 1
ATOM 737 C CA . LYS A 1 95 ? 8.104 -3.558 0.855 1.00 87.12 95 LYS A CA 1
ATOM 738 C C . LYS A 1 95 ? 9.313 -3.911 -0.011 1.00 87.12 95 LYS A C 1
ATOM 740 O O . LYS A 1 95 ? 10.392 -4.181 0.502 1.00 87.12 95 LYS A O 1
ATOM 745 N N . ILE A 1 96 ? 9.099 -3.951 -1.322 1.00 88.44 96 ILE A N 1
ATOM 746 C CA . ILE A 1 96 ? 10.159 -4.172 -2.308 1.00 88.44 96 ILE A CA 1
ATOM 747 C C . ILE A 1 96 ? 10.814 -2.828 -2.596 1.00 88.44 96 ILE A C 1
ATOM 749 O O . ILE A 1 96 ? 10.112 -1.851 -2.882 1.00 88.44 96 ILE A O 1
ATOM 753 N N . ASP A 1 97 ? 12.141 -2.798 -2.548 1.00 90.75 97 ASP A N 1
ATOM 754 C CA . ASP A 1 97 ? 12.902 -1.629 -2.953 1.00 90.75 97 ASP A CA 1
ATOM 755 C C . ASP A 1 97 ? 12.899 -1.498 -4.486 1.00 90.75 97 ASP A C 1
ATOM 757 O O . ASP A 1 97 ? 13.357 -2.374 -5.225 1.00 90.75 97 ASP A O 1
ATOM 761 N N . ARG A 1 98 ? 12.307 -0.405 -4.972 1.00 91.69 98 ARG A N 1
ATOM 762 C CA . ARG A 1 98 ? 12.135 -0.128 -6.406 1.00 91.69 98 ARG A CA 1
ATOM 763 C C . ARG A 1 98 ? 13.400 0.459 -7.023 1.00 91.69 98 ARG A C 1
ATOM 765 O O . ARG A 1 98 ? 13.567 0.384 -8.244 1.00 91.69 98 ARG A O 1
ATOM 772 N N . ASP A 1 99 ? 14.297 0.987 -6.200 1.00 92.44 99 ASP A N 1
ATOM 773 C CA . ASP A 1 99 ? 15.531 1.614 -6.662 1.00 92.44 99 ASP A CA 1
ATOM 774 C C . ASP A 1 99 ? 16.525 0.549 -7.137 1.00 92.44 99 ASP A C 1
ATOM 776 O O . ASP A 1 99 ? 17.213 0.734 -8.145 1.00 92.44 99 ASP A O 1
ATOM 780 N N . LEU A 1 100 ? 16.500 -0.632 -6.510 1.00 93.81 100 LEU A N 1
ATOM 781 C CA . LEU A 1 100 ? 17.253 -1.808 -6.955 1.00 93.81 100 LEU A CA 1
ATOM 782 C C . LEU A 1 100 ? 16.811 -2.275 -8.347 1.00 93.81 100 LEU A C 1
ATOM 784 O O . LEU A 1 100 ? 17.649 -2.539 -9.209 1.00 93.81 100 LEU A O 1
ATOM 788 N N . ILE A 1 101 ? 15.497 -2.322 -8.591 1.00 94.31 101 ILE A N 1
ATOM 789 C CA . ILE A 1 101 ? 14.936 -2.681 -9.902 1.00 94.31 101 ILE A CA 1
ATOM 790 C C . ILE A 1 101 ? 15.359 -1.645 -10.950 1.00 94.31 101 ILE A C 1
ATOM 792 O O . ILE A 1 101 ? 15.806 -1.999 -12.039 1.00 94.31 101 ILE A O 1
ATOM 796 N N . THR A 1 102 ? 15.276 -0.360 -10.604 1.00 93.19 102 THR A N 1
ATOM 797 C CA . THR A 1 102 ? 15.668 0.742 -11.493 1.00 93.19 102 THR A CA 1
ATOM 798 C C . THR A 1 102 ? 17.148 0.678 -11.858 1.00 93.19 102 THR A C 1
ATOM 800 O O . THR A 1 102 ? 17.512 0.832 -13.024 1.00 93.19 102 THR A O 1
ATOM 803 N N . THR A 1 103 ? 18.006 0.404 -10.878 1.00 94.19 103 THR A N 1
ATOM 804 C CA . THR A 1 103 ? 19.454 0.258 -11.076 1.00 94.19 103 THR A CA 1
ATOM 805 C C . THR A 1 103 ? 19.773 -0.940 -11.968 1.00 94.19 103 THR A C 1
ATOM 807 O O . THR A 1 103 ? 20.583 -0.827 -12.887 1.00 94.19 103 THR A O 1
ATOM 810 N N . HIS A 1 104 ? 19.078 -2.062 -11.764 1.00 95.19 104 HIS A N 1
ATOM 811 C CA . HIS A 1 104 ? 19.211 -3.243 -12.611 1.00 95.19 104 HIS A CA 1
ATOM 812 C C . HIS A 1 104 ? 18.814 -2.964 -14.066 1.00 95.19 104 HIS A C 1
ATOM 814 O O . HIS A 1 104 ? 19.545 -3.320 -14.983 1.00 95.19 104 HIS A O 1
ATOM 820 N N . ILE A 1 105 ? 17.696 -2.270 -14.296 1.00 93.19 105 ILE A N 1
ATOM 821 C CA . ILE A 1 105 ? 17.239 -1.928 -15.652 1.00 93.19 105 ILE A CA 1
ATOM 822 C C . ILE A 1 105 ? 18.244 -1.005 -16.354 1.00 93.19 105 ILE A C 1
ATOM 824 O O . ILE A 1 105 ? 18.551 -1.208 -17.529 1.00 93.19 105 ILE A O 1
ATOM 828 N N . LYS A 1 106 ? 18.813 -0.033 -15.630 1.00 91.56 106 LYS A N 1
ATOM 829 C CA . LYS A 1 106 ? 19.833 0.882 -16.167 1.00 91.56 106 LYS A CA 1
ATOM 830 C C . LYS A 1 106 ? 21.123 0.173 -16.597 1.00 91.56 106 LYS A C 1
ATOM 832 O O . LYS A 1 106 ? 21.780 0.669 -17.504 1.00 91.56 106 LYS A O 1
ATOM 837 N N . LYS A 1 107 ? 21.455 -0.993 -16.026 1.00 93.75 107 LYS A N 1
ATOM 838 C CA . LYS A 1 107 ? 22.625 -1.808 -16.415 1.00 93.75 107 LYS A CA 1
ATOM 839 C C . LYS A 1 107 ? 22.605 -2.223 -17.892 1.00 93.75 107 LYS A C 1
ATOM 841 O O . LYS A 1 107 ? 23.662 -2.387 -18.489 1.00 93.75 107 LYS A O 1
ATOM 846 N N . TYR A 1 108 ? 21.419 -2.370 -18.485 1.00 91.81 108 TYR A N 1
ATOM 847 C CA . TYR A 1 108 ? 21.258 -2.745 -19.895 1.00 91.81 108 TYR A CA 1
ATOM 848 C C . TYR A 1 108 ? 21.294 -1.546 -20.853 1.00 91.81 108 TYR A C 1
ATOM 850 O O . TYR A 1 108 ? 20.990 -1.706 -22.033 1.00 91.81 108 TYR A O 1
ATOM 858 N N . ASN A 1 109 ? 21.654 -0.355 -20.359 1.00 89.94 109 ASN A N 1
ATOM 859 C CA . ASN A 1 109 ? 21.819 0.872 -21.138 1.00 89.94 109 ASN A CA 1
ATOM 860 C C . ASN A 1 109 ? 20.632 1.169 -22.073 1.00 89.94 109 ASN A C 1
ATOM 862 O O . ASN A 1 109 ? 20.809 1.243 -23.293 1.00 89.94 109 ASN A O 1
ATOM 866 N N . PRO A 1 110 ? 19.412 1.344 -21.529 1.00 90.38 110 PRO A N 1
ATOM 867 C CA . PRO A 1 110 ? 18.263 1.700 -22.348 1.00 90.38 110 PRO A CA 1
ATOM 868 C C . PRO A 1 110 ? 18.529 3.042 -23.051 1.00 90.38 110 PRO A C 1
ATOM 870 O O . PRO A 1 110 ? 18.940 4.018 -22.420 1.00 90.38 110 PRO A O 1
ATOM 873 N N . ALA A 1 111 ? 18.327 3.083 -24.367 1.00 88.38 111 ALA A N 1
ATOM 874 C CA . ALA A 1 111 ? 18.809 4.159 -25.232 1.00 88.38 111 ALA A CA 1
ATOM 875 C C . ALA A 1 111 ? 17.697 4.753 -26.104 1.00 88.38 111 ALA A C 1
ATOM 877 O O . ALA A 1 111 ? 16.686 4.115 -26.407 1.00 88.38 111 ALA A O 1
ATOM 878 N N . VAL A 1 112 ? 17.896 5.996 -26.546 1.00 87.69 112 VAL A N 1
ATOM 879 C CA . VAL A 1 112 ? 16.963 6.671 -27.454 1.00 87.69 112 VAL A CA 1
ATOM 880 C C . VAL A 1 112 ? 17.234 6.225 -28.887 1.00 87.69 112 VAL A C 1
ATOM 882 O O . VAL A 1 112 ? 18.294 6.506 -29.458 1.00 87.69 112 VAL A O 1
ATOM 885 N N . HIS A 1 113 ? 16.243 5.579 -29.500 1.00 85.31 113 HIS A N 1
ATOM 886 C CA . HIS A 1 113 ? 16.334 5.151 -30.891 1.00 85.31 113 HIS A CA 1
ATOM 887 C C . HIS A 1 113 ? 16.484 6.355 -31.835 1.00 85.31 113 HIS A C 1
ATOM 889 O O . HIS A 1 113 ? 15.725 7.321 -31.734 1.00 85.31 113 HIS A O 1
ATOM 895 N N . HIS A 1 114 ? 17.410 6.277 -32.798 1.00 84.38 114 HIS A N 1
ATOM 896 C CA . HIS A 1 114 ? 17.755 7.369 -33.721 1.00 84.38 114 HIS A CA 1
ATOM 897 C C . HIS A 1 114 ? 16.525 8.030 -34.369 1.00 84.38 114 HIS A C 1
ATOM 899 O O . HIS A 1 114 ? 16.345 9.242 -34.262 1.00 84.38 114 HIS A O 1
ATOM 905 N N . TYR A 1 115 ? 15.621 7.226 -34.942 1.00 85.12 115 TYR A N 1
ATOM 906 C CA . TYR A 1 115 ? 14.405 7.729 -35.596 1.00 85.12 115 TYR A CA 1
ATOM 907 C C . TYR A 1 115 ? 13.391 8.398 -34.656 1.00 85.12 115 TYR A C 1
ATOM 909 O O . TYR A 1 115 ? 12.573 9.192 -35.109 1.00 85.12 115 TYR A O 1
ATOM 917 N N . ARG A 1 116 ? 13.419 8.103 -33.350 1.00 83.25 116 ARG A N 1
ATOM 918 C CA . ARG A 1 116 ? 12.430 8.627 -32.392 1.00 83.25 116 ARG A CA 1
ATOM 919 C C . ARG A 1 116 ? 12.892 9.878 -31.656 1.00 83.25 116 ARG A C 1
ATOM 921 O O . ARG A 1 116 ? 12.071 10.505 -30.997 1.00 83.25 116 ARG A O 1
ATOM 928 N N . ARG A 1 117 ? 14.146 10.303 -31.837 1.00 84.88 117 ARG A N 1
ATOM 929 C 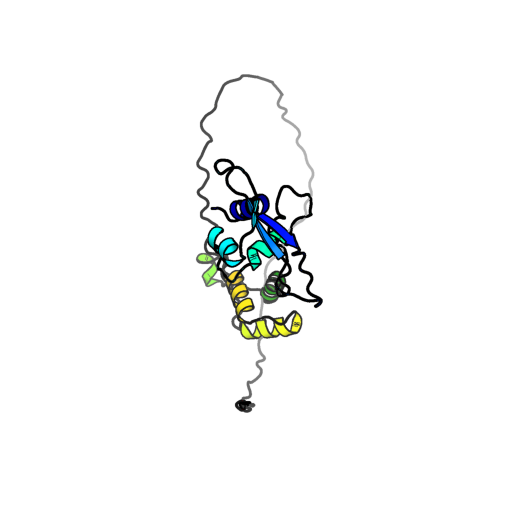CA . ARG A 1 117 ? 14.710 11.502 -31.190 1.00 84.88 117 ARG A CA 1
ATOM 930 C C . ARG A 1 117 ? 13.874 12.768 -31.414 1.00 84.88 117 ARG A C 1
ATOM 932 O O . ARG A 1 117 ? 13.770 13.577 -30.507 1.00 84.88 117 ARG A O 1
ATOM 939 N N . LYS A 1 118 ? 13.241 12.914 -32.587 1.00 85.31 118 LYS A N 1
ATOM 940 C CA . LYS A 1 118 ? 12.395 14.078 -32.921 1.00 85.31 118 LYS A CA 1
ATOM 941 C C . LYS A 1 118 ? 11.017 14.066 -32.249 1.00 85.31 118 LYS A C 1
ATOM 943 O O . LYS A 1 118 ? 10.464 15.126 -32.002 1.00 85.31 118 LYS A O 1
ATOM 948 N N . HIS A 1 119 ? 10.454 12.885 -31.989 1.00 83.62 119 HIS A N 1
ATOM 949 C CA . HIS A 1 119 ? 9.064 12.730 -31.532 1.00 83.62 119 HIS A CA 1
ATOM 950 C C . HIS A 1 119 ? 8.947 12.259 -30.077 1.00 83.62 119 HIS A C 1
ATOM 952 O O . HIS A 1 119 ? 7.879 12.356 -29.486 1.00 83.62 119 HIS A O 1
ATOM 958 N N . ALA A 1 120 ? 10.021 11.710 -29.508 1.00 83.94 120 ALA A N 1
ATOM 959 C CA . ALA A 1 120 ? 10.075 11.219 -28.137 1.00 83.94 120 ALA A CA 1
ATOM 960 C C . ALA A 1 120 ? 11.534 11.227 -27.629 1.00 83.94 120 ALA A C 1
ATOM 962 O O . ALA A 1 120 ? 12.131 10.157 -27.470 1.00 83.94 120 ALA A O 1
ATOM 963 N N . PRO A 1 121 ? 12.131 12.414 -27.404 1.00 81.69 121 PRO A N 1
ATOM 964 C CA . PRO A 1 121 ? 13.547 12.552 -27.050 1.00 81.69 121 PRO A CA 1
ATOM 965 C C . PRO A 1 121 ? 13.907 11.876 -25.721 1.00 81.69 121 PRO A C 1
ATOM 967 O O . PRO A 1 121 ? 14.991 11.320 -25.601 1.00 81.69 121 PRO A O 1
ATOM 970 N N . ASN A 1 122 ? 12.979 11.851 -24.763 1.00 84.62 122 ASN A N 1
ATOM 971 C CA . ASN A 1 122 ? 13.199 11.296 -23.423 1.00 84.62 122 ASN A CA 1
ATOM 972 C C . ASN A 1 122 ? 12.708 9.845 -23.277 1.00 84.62 122 ASN A C 1
ATOM 974 O O . ASN A 1 122 ? 12.748 9.277 -22.188 1.00 84.62 122 ASN A O 1
ATOM 978 N N . ARG A 1 123 ? 12.222 9.229 -24.365 1.00 86.50 123 ARG A N 1
ATOM 979 C CA . ARG A 1 123 ? 11.744 7.846 -24.336 1.00 86.50 123 ARG A CA 1
ATOM 980 C C . ARG A 1 123 ? 12.898 6.887 -24.583 1.00 86.50 123 ARG A C 1
ATOM 982 O O . ARG A 1 123 ? 13.459 6.843 -25.680 1.00 86.50 123 ARG A O 1
ATOM 989 N N . LEU A 1 124 ? 13.204 6.093 -23.567 1.00 88.94 124 LEU A N 1
ATOM 990 C CA . LEU A 1 124 ? 14.255 5.089 -23.624 1.00 88.94 124 LEU A CA 1
ATOM 991 C C . LEU A 1 124 ? 13.686 3.760 -24.114 1.00 88.94 124 LEU A C 1
ATOM 993 O O . LEU A 1 124 ? 12.592 3.363 -23.723 1.00 88.94 124 LEU A O 1
ATOM 997 N N . TYR A 1 125 ? 14.433 3.069 -24.966 1.00 89.69 125 TYR A N 1
ATOM 998 C CA . TYR A 1 125 ? 14.097 1.732 -25.437 1.00 89.69 125 TYR A CA 1
ATOM 999 C C . TYR A 1 125 ? 15.147 0.754 -24.950 1.00 89.69 125 TYR A C 1
ATOM 1001 O O . TYR A 1 125 ? 16.339 1.059 -24.903 1.00 89.69 125 TYR A O 1
ATOM 1009 N N . LEU A 1 126 ? 14.680 -0.431 -24.595 1.00 89.94 126 LEU A N 1
ATOM 1010 C CA . LEU A 1 126 ? 15.545 -1.549 -24.280 1.00 89.94 126 LEU A CA 1
ATOM 1011 C C . LEU A 1 126 ? 16.092 -2.162 -25.588 1.00 89.94 126 LEU A C 1
ATOM 1013 O O . LEU A 1 126 ? 15.392 -2.094 -26.605 1.00 89.94 126 LEU A O 1
ATOM 1017 N N . PRO A 1 127 ? 17.308 -2.739 -25.594 1.00 89.44 127 PRO A N 1
ATOM 1018 C CA . PRO A 1 127 ? 17.814 -3.489 -26.745 1.00 89.44 127 PRO A CA 1
ATOM 1019 C C . PRO A 1 127 ? 16.848 -4.596 -27.199 1.00 89.44 127 PRO A C 1
ATOM 1021 O O . PRO A 1 127 ? 16.187 -5.218 -26.370 1.00 89.44 127 PRO A O 1
ATOM 1024 N N . SER A 1 128 ? 16.779 -4.856 -28.509 1.00 88.56 128 SER A N 1
ATOM 1025 C CA . SER A 1 128 ? 15.895 -5.876 -29.106 1.00 88.56 128 SER A CA 1
ATOM 1026 C C . SER A 1 128 ? 16.225 -7.303 -28.681 1.00 88.56 128 SER A C 1
ATOM 1028 O O . SER A 1 128 ? 15.347 -8.162 -28.687 1.00 88.56 128 SER A O 1
ATOM 1030 N N . ASP A 1 129 ? 17.482 -7.543 -28.320 1.00 91.12 129 ASP A N 1
ATOM 1031 C CA . ASP A 1 129 ? 18.023 -8.883 -28.083 1.00 91.12 129 ASP A CA 1
ATOM 1032 C C . ASP A 1 129 ? 17.674 -9.418 -26.690 1.00 91.12 129 ASP A C 1
ATOM 1034 O O . ASP A 1 129 ? 17.965 -10.569 -26.374 1.00 91.12 129 ASP A O 1
ATOM 1038 N N . ILE A 1 130 ? 17.059 -8.585 -25.843 1.00 92.56 130 ILE A N 1
ATOM 1039 C CA . ILE A 1 130 ? 16.722 -8.932 -24.469 1.00 92.56 130 ILE A CA 1
ATOM 1040 C C . ILE A 1 130 ? 15.226 -8.786 -24.231 1.00 92.56 130 ILE A C 1
ATOM 1042 O O . ILE A 1 130 ? 14.604 -7.767 -24.543 1.00 92.56 130 ILE A O 1
ATOM 1046 N N . THR A 1 131 ? 14.635 -9.814 -23.627 1.00 94.19 131 THR A N 1
ATOM 1047 C CA . THR A 1 131 ? 13.233 -9.766 -23.224 1.00 94.19 131 THR A CA 1
ATOM 1048 C C . THR A 1 131 ? 13.103 -9.358 -21.759 1.00 94.19 131 THR A C 1
ATOM 1050 O O . THR A 1 131 ? 13.992 -9.571 -20.932 1.00 94.19 131 THR A O 1
ATOM 1053 N N . ILE A 1 132 ? 11.946 -8.799 -21.395 1.00 94.00 132 ILE A N 1
ATOM 1054 C CA . ILE A 1 132 ? 11.660 -8.422 -20.001 1.00 94.00 132 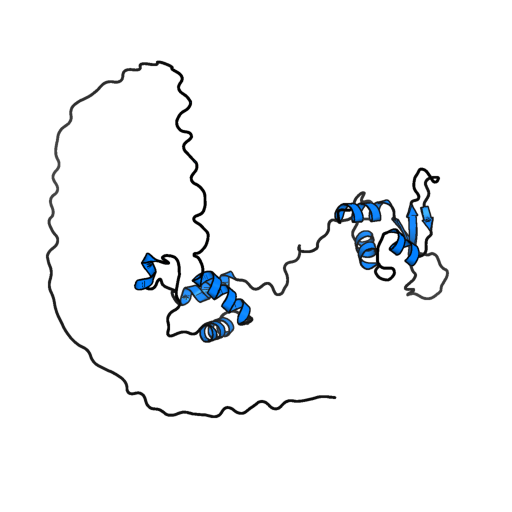ILE A CA 1
ATOM 1055 C C . ILE A 1 132 ? 11.691 -9.655 -19.080 1.00 94.00 132 ILE A C 1
ATOM 1057 O O . ILE A 1 132 ? 12.054 -9.547 -17.910 1.00 94.00 132 ILE A O 1
ATOM 1061 N N . THR A 1 133 ? 11.321 -10.829 -19.601 1.00 95.69 133 THR A N 1
ATOM 1062 C CA . THR A 1 133 ? 11.392 -12.100 -18.870 1.00 95.69 133 THR A CA 1
ATOM 1063 C C . THR A 1 133 ? 12.827 -12.504 -18.555 1.00 95.69 133 THR A C 1
ATOM 1065 O O . THR A 1 133 ? 13.082 -12.932 -17.431 1.00 95.69 133 THR A O 1
ATOM 1068 N N . ASP A 1 134 ? 13.764 -12.292 -19.481 1.00 95.12 134 ASP A N 1
ATOM 1069 C CA . ASP A 1 134 ? 15.177 -12.620 -19.263 1.00 95.12 134 ASP A CA 1
ATOM 1070 C C . ASP A 1 134 ? 15.797 -11.697 -18.214 1.00 95.12 134 ASP A C 1
ATOM 1072 O O . ASP A 1 134 ? 16.435 -12.163 -17.270 1.00 95.12 134 ASP A O 1
ATOM 1076 N N . MET A 1 135 ? 15.522 -10.390 -18.296 1.00 94.94 135 MET A N 1
ATOM 1077 C CA . MET A 1 135 ? 15.985 -9.452 -17.269 1.00 94.94 135 MET A CA 1
ATOM 1078 C C . MET A 1 135 ? 15.392 -9.764 -15.888 1.00 94.94 135 MET A C 1
ATOM 1080 O O . MET A 1 135 ? 16.052 -9.590 -14.867 1.00 94.94 135 MET A O 1
ATOM 1084 N N . HIS A 1 136 ? 14.125 -10.187 -15.828 1.00 96.44 136 HIS A N 1
ATOM 1085 C CA . HIS A 1 136 ? 13.486 -10.556 -14.564 1.00 96.44 136 HIS A CA 1
ATOM 1086 C C . HIS A 1 136 ? 14.129 -11.806 -13.957 1.00 96.44 136 HIS A C 1
ATOM 1088 O O . HIS A 1 136 ? 14.333 -11.850 -12.740 1.00 96.44 136 HIS A O 1
ATOM 1094 N N . ALA A 1 137 ? 14.487 -12.788 -14.788 1.00 96.00 137 ALA A N 1
ATOM 1095 C CA . ALA A 1 137 ? 15.218 -13.973 -14.355 1.00 96.00 137 ALA A CA 1
ATOM 1096 C C . ALA A 1 137 ? 16.620 -13.617 -13.824 1.00 96.00 137 ALA A C 1
ATOM 1098 O O . ALA A 1 137 ? 17.002 -14.102 -12.754 1.00 96.00 137 ALA A O 1
ATOM 1099 N N . ASP A 1 138 ? 17.343 -12.719 -14.504 1.00 95.25 138 ASP A N 1
ATOM 1100 C CA . ASP A 1 138 ? 18.646 -12.207 -14.049 1.00 95.25 138 ASP A CA 1
ATOM 1101 C C . ASP A 1 138 ? 18.518 -11.464 -12.705 1.00 95.25 138 ASP A C 1
ATOM 1103 O O . ASP A 1 138 ? 19.233 -11.756 -11.742 1.00 95.25 138 ASP A O 1
ATOM 1107 N N . PHE A 1 139 ? 17.513 -10.592 -12.567 1.00 95.75 139 PHE A N 1
ATOM 1108 C CA . PHE A 1 139 ? 17.246 -9.865 -11.321 1.00 95.75 139 PHE A CA 1
ATOM 1109 C C . PHE A 1 139 ? 16.902 -10.798 -10.152 1.00 95.75 139 PHE A C 1
ATOM 1111 O O . PHE A 1 139 ? 17.395 -10.626 -9.033 1.00 95.75 139 PHE A O 1
ATOM 1118 N N . CYS A 1 140 ? 16.067 -11.812 -10.403 1.00 95.19 140 CYS A N 1
ATOM 1119 C CA . CYS A 1 140 ? 15.686 -12.790 -9.384 1.00 95.19 140 CYS A CA 1
ATOM 1120 C C . CYS A 1 140 ? 16.858 -13.663 -8.930 1.00 95.19 140 CYS A C 1
ATOM 1122 O O . CYS A 1 140 ? 16.826 -14.172 -7.807 1.00 95.19 140 CYS A O 1
ATOM 1124 N N . THR A 1 141 ? 17.859 -13.844 -9.793 1.00 94.69 141 THR A N 1
ATOM 1125 C CA . THR A 1 141 ? 19.066 -14.625 -9.502 1.00 94.69 141 THR A CA 1
ATOM 1126 C C . THR A 1 141 ? 20.105 -13.792 -8.753 1.00 94.69 141 THR A C 1
ATOM 1128 O O . THR A 1 141 ? 20.737 -14.295 -7.829 1.00 94.69 141 THR A O 1
ATOM 1131 N N . SER A 1 142 ? 20.261 -12.517 -9.117 1.00 91.69 142 SER A N 1
ATOM 1132 C CA . SER A 1 142 ? 21.322 -11.644 -8.602 1.00 91.69 142 SER A CA 1
ATOM 1133 C C . SER A 1 142 ? 20.955 -10.858 -7.339 1.00 91.69 142 SER A C 1
ATOM 1135 O O . SER A 1 142 ? 21.823 -10.647 -6.494 1.00 91.69 142 SER A O 1
ATOM 1137 N N . VAL A 1 143 ? 19.698 -10.416 -7.195 1.00 91.50 143 VAL A N 1
ATOM 1138 C CA . VAL A 1 143 ? 19.297 -9.464 -6.140 1.00 91.50 143 VAL A CA 1
ATOM 1139 C C . VAL A 1 143 ? 18.217 -10.042 -5.233 1.00 91.50 143 VAL A C 1
ATOM 1141 O O . VAL A 1 143 ? 18.459 -10.322 -4.059 1.00 91.50 143 VAL A O 1
ATOM 1144 N N . GLN A 1 144 ? 16.996 -10.186 -5.751 1.00 91.38 144 GLN A N 1
ATOM 1145 C CA . GLN A 1 144 ? 15.842 -10.566 -4.944 1.00 91.38 144 GLN A CA 1
ATOM 1146 C C . GLN A 1 144 ? 14.745 -11.188 -5.803 1.00 91.38 144 GLN A C 1
ATOM 1148 O O . GLN A 1 144 ? 14.408 -10.701 -6.880 1.00 91.38 144 GLN A O 1
ATOM 1153 N N . LYS A 1 145 ? 14.100 -12.226 -5.264 1.00 92.38 145 LYS A N 1
ATOM 1154 C CA . LYS A 1 145 ? 12.897 -12.809 -5.862 1.00 92.38 145 LYS A CA 1
ATOM 1155 C C . LYS A 1 145 ? 11.718 -11.847 -5.737 1.00 92.38 145 LYS A C 1
ATOM 1157 O O . LYS A 1 145 ? 11.266 -11.550 -4.631 1.00 92.38 145 LYS A O 1
ATOM 1162 N N . ILE A 1 146 ? 11.190 -11.417 -6.876 1.00 93.25 146 ILE A N 1
ATOM 1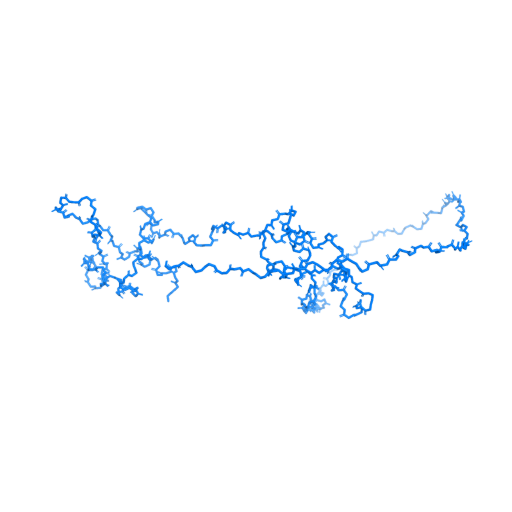163 C CA . ILE A 1 146 ? 10.021 -10.536 -6.981 1.00 93.25 146 ILE A CA 1
ATOM 1164 C C . ILE A 1 146 ? 9.053 -11.058 -8.041 1.00 93.25 146 ILE A C 1
ATOM 1166 O O . ILE A 1 146 ? 9.422 -11.871 -8.891 1.00 93.25 146 ILE A O 1
ATOM 1170 N N . SER A 1 147 ? 7.808 -10.581 -8.023 1.00 94.19 147 SER A N 1
ATOM 1171 C CA . SER A 1 147 ? 6.854 -10.913 -9.081 1.00 94.19 147 SER A CA 1
ATOM 1172 C C . SER A 1 147 ? 7.223 -10.228 -10.400 1.00 94.19 147 SER A C 1
ATOM 1174 O O . SER A 1 147 ? 7.649 -9.070 -10.417 1.00 94.19 147 SER A O 1
ATOM 1176 N N . LEU A 1 148 ? 7.004 -10.938 -11.511 1.00 95.19 148 LEU A N 1
ATOM 1177 C CA . LEU A 1 148 ? 7.250 -10.427 -12.863 1.00 95.19 148 LEU A CA 1
ATOM 1178 C C . LEU A 1 148 ? 6.469 -9.135 -13.138 1.00 95.19 148 LEU A C 1
ATOM 1180 O O . LEU A 1 148 ? 6.989 -8.216 -13.759 1.00 95.19 148 LEU A O 1
ATOM 1184 N N . GLU A 1 149 ? 5.243 -9.036 -12.629 1.00 95.19 149 GLU A N 1
ATOM 1185 C CA . GLU A 1 149 ? 4.385 -7.865 -12.830 1.00 95.19 149 GLU A CA 1
ATOM 1186 C C . GLU A 1 149 ? 4.943 -6.599 -12.170 1.00 95.19 149 GLU A C 1
ATOM 1188 O O . GLU A 1 149 ? 4.913 -5.512 -12.751 1.00 95.19 149 GLU A O 1
ATOM 1193 N N . THR A 1 150 ? 5.525 -6.746 -10.973 1.00 93.56 150 THR A N 1
ATOM 1194 C CA . THR A 1 150 ? 6.192 -5.628 -10.292 1.00 93.56 150 THR A CA 1
ATOM 1195 C C . THR A 1 150 ? 7.372 -5.141 -11.120 1.00 93.56 150 THR A C 1
ATOM 1197 O O . THR A 1 150 ? 7.556 -3.936 -11.269 1.00 93.56 150 THR A O 1
ATOM 1200 N N . TYR A 1 151 ? 8.146 -6.073 -11.682 1.00 95.19 151 TYR A N 1
ATOM 1201 C CA . TYR A 1 151 ? 9.283 -5.755 -12.536 1.00 95.19 151 TYR A CA 1
ATOM 1202 C C . TYR A 1 151 ? 8.845 -5.051 -13.829 1.00 95.19 151 TYR A C 1
ATOM 1204 O O . TYR A 1 151 ? 9.342 -3.969 -14.128 1.00 95.19 151 TYR A O 1
ATOM 1212 N N . ARG A 1 152 ? 7.846 -5.597 -14.537 1.00 94.62 152 ARG A N 1
ATOM 1213 C CA . ARG A 1 152 ? 7.255 -5.004 -15.753 1.00 94.62 152 ARG A CA 1
ATOM 1214 C C . ARG A 1 152 ? 6.785 -3.575 -15.531 1.00 94.62 152 ARG A C 1
ATOM 1216 O O . ARG A 1 152 ? 7.199 -2.683 -16.256 1.00 94.62 152 ARG A O 1
ATOM 1223 N N . THR A 1 153 ? 6.035 -3.341 -14.456 1.00 94.25 153 THR A N 1
ATOM 1224 C CA . THR A 1 153 ? 5.547 -1.999 -14.113 1.00 94.25 153 THR A CA 1
ATOM 1225 C C . THR A 1 153 ? 6.694 -0.996 -13.930 1.00 94.25 153 THR A C 1
ATOM 1227 O O . THR A 1 153 ? 6.538 0.183 -14.236 1.00 94.25 153 THR A O 1
ATOM 1230 N N . GLN A 1 154 ? 7.849 -1.426 -13.408 1.00 93.50 154 GLN A N 1
ATOM 1231 C CA . GLN A 1 154 ? 9.016 -0.545 -13.275 1.00 93.50 154 GLN A CA 1
ATOM 1232 C C . GLN A 1 154 ? 9.738 -0.322 -14.602 1.00 93.50 154 GLN A C 1
ATOM 1234 O O . GLN A 1 154 ? 10.140 0.806 -14.879 1.00 93.50 154 GLN A O 1
ATOM 1239 N N . VAL A 1 155 ? 9.864 -1.360 -15.433 1.00 93.00 155 VAL A N 1
ATOM 1240 C CA . VAL A 1 155 ? 10.388 -1.221 -16.801 1.00 93.00 155 VAL A CA 1
ATOM 1241 C C . VAL A 1 155 ? 9.546 -0.219 -17.581 1.00 93.00 155 VAL A C 1
ATOM 1243 O O . VAL A 1 155 ? 10.100 0.723 -18.141 1.00 93.00 155 VAL A O 1
ATOM 1246 N N . ASP A 1 156 ? 8.222 -0.354 -17.534 1.00 90.88 156 ASP A N 1
ATOM 1247 C CA . ASP A 1 156 ? 7.301 0.549 -18.219 1.00 90.88 156 ASP A CA 1
ATOM 1248 C C . ASP A 1 156 ? 7.451 1.983 -17.725 1.00 90.88 156 ASP A C 1
ATOM 1250 O O . ASP A 1 156 ? 7.474 2.895 -18.538 1.00 90.88 156 ASP A O 1
ATOM 1254 N N . LYS A 1 157 ? 7.631 2.206 -16.417 1.00 89.75 157 LYS A N 1
ATOM 1255 C CA . LYS A 1 157 ? 7.879 3.553 -15.880 1.00 89.75 157 LYS A CA 1
ATOM 1256 C C . LYS A 1 157 ? 9.147 4.179 -16.439 1.00 89.75 157 LYS A C 1
ATOM 1258 O O . LYS A 1 157 ? 9.093 5.325 -16.858 1.00 89.75 157 LYS A O 1
ATOM 1263 N N . ILE A 1 158 ? 10.255 3.438 -16.462 1.00 87.31 158 ILE A N 1
ATOM 1264 C CA . ILE A 1 158 ? 11.552 3.933 -16.957 1.00 87.31 158 ILE A CA 1
ATOM 1265 C C . ILE A 1 158 ? 11.508 4.165 -18.469 1.00 87.31 158 ILE A C 1
ATOM 1267 O O . ILE A 1 158 ? 12.052 5.143 -18.969 1.00 87.31 158 ILE A O 1
ATOM 1271 N N . VAL A 1 159 ? 10.844 3.275 -19.204 1.00 84.62 159 VAL A N 1
ATOM 1272 C CA . VAL A 1 159 ? 10.656 3.401 -20.653 1.00 84.62 159 VAL A CA 1
ATOM 1273 C C . VAL A 1 159 ? 9.682 4.537 -20.980 1.00 84.62 159 VAL A C 1
ATOM 1275 O O . VAL A 1 159 ? 9.846 5.204 -21.996 1.00 84.62 159 VAL A O 1
ATOM 1278 N N . ALA A 1 160 ? 8.672 4.787 -20.146 1.00 75.81 160 ALA A N 1
ATOM 1279 C CA . ALA A 1 160 ? 7.595 5.740 -20.409 1.00 75.81 160 ALA A CA 1
ATOM 1280 C C . ALA A 1 160 ? 7.795 7.138 -19.803 1.00 75.81 160 ALA A C 1
ATOM 1282 O O . ALA A 1 160 ? 6.845 7.918 -19.849 1.00 75.81 160 ALA A O 1
ATOM 1283 N N . THR A 1 161 ? 8.971 7.505 -19.275 1.00 68.31 161 THR A N 1
ATOM 1284 C CA . THR A 1 161 ? 9.256 8.849 -18.720 1.00 68.31 161 THR A CA 1
ATOM 1285 C C . THR A 1 161 ? 9.286 9.983 -19.765 1.00 68.31 161 THR A C 1
ATOM 1287 O O . THR A 1 161 ? 10.200 10.802 -19.793 1.00 68.31 161 THR A O 1
ATOM 1290 N N . HIS A 1 162 ? 8.261 10.078 -20.617 1.00 54.59 162 HIS A N 1
ATOM 1291 C CA . HIS A 1 162 ? 7.853 11.326 -21.245 1.00 54.59 162 HIS A CA 1
ATOM 1292 C C . HIS A 1 162 ? 6.369 11.295 -21.614 1.00 54.59 162 HIS A C 1
ATOM 1294 O O . HIS A 1 162 ? 6.022 10.862 -22.712 1.00 54.59 162 HIS A O 1
ATOM 1300 N N . LEU A 1 163 ? 5.509 11.782 -20.711 1.00 49.22 163 LEU A N 1
ATOM 1301 C CA . LEU A 1 163 ? 4.227 12.345 -21.137 1.00 49.22 163 LEU A CA 1
ATOM 1302 C C . LEU A 1 163 ? 3.841 13.675 -20.470 1.00 49.22 163 LEU A C 1
ATOM 1304 O O . LEU A 1 163 ? 3.299 14.486 -21.203 1.00 49.22 163 LEU A O 1
ATOM 1308 N N . HIS A 1 164 ? 4.115 13.994 -19.198 1.00 47.38 164 HIS A N 1
ATOM 1309 C CA . HIS A 1 164 ? 3.592 15.242 -18.585 1.00 47.38 164 HIS A CA 1
ATOM 1310 C C . HIS A 1 164 ? 4.598 15.939 -17.652 1.00 47.38 164 HIS A C 1
ATOM 1312 O O . HIS A 1 164 ? 4.476 15.835 -16.438 1.00 47.38 164 HIS A O 1
ATOM 1318 N N . GLU A 1 165 ? 5.580 16.658 -18.198 1.00 53.28 165 GLU A N 1
ATOM 1319 C CA . GLU A 1 165 ? 6.438 17.553 -17.391 1.00 53.28 165 GLU A CA 1
ATOM 1320 C C . GLU A 1 165 ? 6.649 18.948 -18.008 1.00 53.28 165 GLU A C 1
ATOM 1322 O O . GLU A 1 165 ? 7.419 19.727 -17.468 1.00 53.28 165 GLU A O 1
ATOM 1327 N N . ASN A 1 166 ? 5.931 19.308 -19.083 1.00 43.38 166 ASN A N 1
ATOM 1328 C CA . ASN A 1 166 ? 6.073 20.622 -19.733 1.00 43.38 166 ASN A CA 1
ATOM 1329 C C . ASN A 1 166 ? 4.781 21.464 -19.783 1.00 43.38 166 ASN A C 1
ATOM 1331 O O . ASN A 1 166 ? 4.724 22.410 -20.556 1.00 43.38 166 ASN A O 1
ATOM 1335 N N . ASP A 1 167 ? 3.776 21.175 -18.950 1.00 49.34 167 ASP A N 1
ATOM 1336 C CA . ASP A 1 167 ? 2.624 22.075 -18.759 1.00 49.34 167 ASP A CA 1
ATOM 1337 C C . ASP A 1 167 ? 2.761 22.826 -17.423 1.00 49.34 167 ASP A C 1
ATOM 1339 O O . ASP A 1 167 ? 1.933 22.708 -16.521 1.00 49.34 167 ASP A O 1
ATOM 1343 N N . THR A 1 168 ? 3.843 23.587 -17.264 1.00 47.97 168 THR A N 1
ATOM 1344 C CA . THR A 1 168 ? 3.820 24.765 -16.388 1.00 47.97 168 THR A CA 1
ATOM 1345 C C . THR A 1 168 ? 3.563 25.969 -17.287 1.00 47.97 168 THR A C 1
ATOM 1347 O O . THR A 1 168 ? 4.419 26.248 -18.128 1.00 47.97 168 THR A O 1
ATOM 1350 N N . PRO A 1 169 ? 2.408 26.654 -17.176 1.00 50.62 169 PRO A N 1
ATOM 1351 C CA . PRO A 1 169 ? 2.201 27.900 -17.892 1.00 50.62 169 PRO A CA 1
ATOM 1352 C C . PRO A 1 169 ? 3.255 28.900 -17.424 1.00 50.62 169 PRO A C 1
ATOM 1354 O O . PRO A 1 169 ? 3.494 29.062 -16.227 1.00 50.62 169 PRO A O 1
ATOM 1357 N N . GLU A 1 170 ? 3.914 29.486 -18.411 1.00 52.94 170 GLU A N 1
ATOM 1358 C CA . GLU A 1 170 ? 4.892 30.549 -18.285 1.00 52.94 170 GLU A CA 1
ATOM 1359 C C . GLU A 1 170 ? 4.347 31.639 -17.351 1.00 52.94 170 GLU A C 1
ATOM 1361 O O . GLU A 1 170 ? 3.212 32.092 -17.492 1.00 52.94 170 GLU A O 1
ATOM 1366 N N . GLU A 1 171 ? 5.148 32.020 -16.356 1.00 52.78 171 GLU A N 1
ATOM 1367 C CA . GLU A 1 171 ? 4.913 33.211 -15.550 1.00 52.78 171 GLU A CA 1
ATOM 1368 C C . GLU A 1 171 ? 4.956 34.422 -16.488 1.00 52.78 171 GLU A C 1
ATOM 1370 O O . GLU A 1 171 ? 6.020 34.909 -16.877 1.00 52.78 171 GLU A O 1
ATOM 1375 N N . ASP A 1 172 ? 3.768 34.869 -16.888 1.00 46.16 172 ASP A N 1
ATOM 1376 C CA . ASP A 1 172 ? 3.543 36.106 -17.613 1.00 46.16 172 ASP A CA 1
ATOM 1377 C C . ASP A 1 172 ? 4.176 37.284 -16.851 1.00 46.16 172 ASP A C 1
ATOM 1379 O O . ASP A 1 172 ? 3.698 37.720 -15.807 1.00 46.16 172 ASP A O 1
ATOM 1383 N N . LEU A 1 173 ? 5.274 37.800 -17.404 1.00 56.84 173 LEU A N 1
ATOM 1384 C CA . LEU A 1 173 ? 5.522 39.227 -17.619 1.00 56.84 173 LEU A CA 1
ATOM 1385 C C . LEU A 1 173 ? 4.938 40.193 -16.566 1.00 56.84 173 LEU A C 1
ATOM 1387 O O . LEU A 1 173 ? 4.074 41.009 -16.874 1.00 56.84 173 LEU A O 1
ATOM 1391 N N . GLU A 1 174 ? 5.511 40.222 -15.364 1.00 55.47 174 GLU A N 1
ATOM 1392 C CA . GLU A 1 174 ? 5.347 41.354 -14.438 1.00 55.47 174 GLU A CA 1
ATOM 1393 C C . GLU A 1 174 ? 6.660 42.147 -14.304 1.00 55.47 174 GLU A C 1
ATOM 1395 O O . GLU A 1 174 ? 7.185 42.408 -13.227 1.00 55.47 174 GLU A O 1
ATOM 1400 N N . ILE A 1 175 ? 7.204 42.559 -15.456 1.00 48.28 175 ILE A N 1
ATOM 1401 C CA . ILE A 1 175 ? 8.220 43.618 -15.566 1.00 48.28 175 ILE A CA 1
ATOM 1402 C C . ILE A 1 175 ? 7.615 44.772 -16.374 1.00 48.28 175 ILE A C 1
ATOM 1404 O O . ILE A 1 175 ? 8.056 45.052 -17.482 1.00 48.28 175 ILE A O 1
ATOM 1408 N N . LEU A 1 176 ? 6.576 45.440 -15.853 1.00 51.41 176 LEU A N 1
ATOM 1409 C CA . LEU A 1 176 ? 6.230 46.803 -16.291 1.00 51.41 176 LEU A CA 1
ATOM 1410 C C . LEU A 1 176 ? 5.283 47.546 -15.331 1.00 51.41 176 LEU A C 1
ATOM 1412 O O . LEU A 1 176 ? 4.261 48.070 -15.759 1.00 51.41 176 LEU A O 1
ATOM 1416 N N . ALA A 1 177 ? 5.593 47.638 -14.035 1.00 51.03 177 ALA A N 1
ATOM 1417 C CA . ALA A 1 177 ? 4.891 48.598 -13.170 1.00 51.03 177 ALA A CA 1
ATOM 1418 C C . ALA A 1 177 ? 5.650 48.948 -11.878 1.00 51.03 177 ALA A C 1
ATOM 1420 O O . ALA A 1 177 ? 5.161 48.668 -10.786 1.00 51.03 177 ALA A O 1
ATOM 1421 N N . LYS A 1 178 ? 6.823 49.591 -11.980 1.00 43.44 178 LYS A N 1
ATOM 1422 C CA . LYS A 1 178 ? 7.281 50.583 -10.980 1.00 43.44 178 LYS A CA 1
ATOM 1423 C C . LYS A 1 178 ? 8.583 51.267 -11.395 1.00 43.44 178 LYS A C 1
ATOM 1425 O O . LYS A 1 178 ? 9.675 50.826 -11.059 1.00 43.44 178 LYS A O 1
ATOM 1430 N N . THR A 1 179 ? 8.457 52.408 -12.060 1.00 48.00 179 THR A N 1
ATOM 1431 C CA . THR A 1 179 ? 9.283 53.561 -11.683 1.00 48.00 179 THR A CA 1
ATOM 1432 C C . THR A 1 179 ? 8.744 54.095 -10.348 1.00 48.00 179 THR A C 1
ATOM 1434 O O . THR A 1 179 ? 7.538 54.018 -10.088 1.00 48.00 179 THR A O 1
ATOM 1437 N N . PRO A 1 180 ? 9.625 54.551 -9.448 1.00 51.84 180 PRO A N 1
ATOM 1438 C CA . PRO A 1 180 ? 9.755 55.999 -9.353 1.00 51.84 180 PRO A CA 1
ATOM 1439 C C . PRO A 1 180 ? 11.199 56.498 -9.232 1.00 51.84 180 PRO A C 1
ATOM 1441 O O . PRO A 1 180 ? 12.077 55.860 -8.654 1.00 51.84 180 PRO A O 1
ATOM 1444 N N . ASP A 1 181 ? 11.366 57.696 -9.780 1.00 45.66 181 ASP A N 1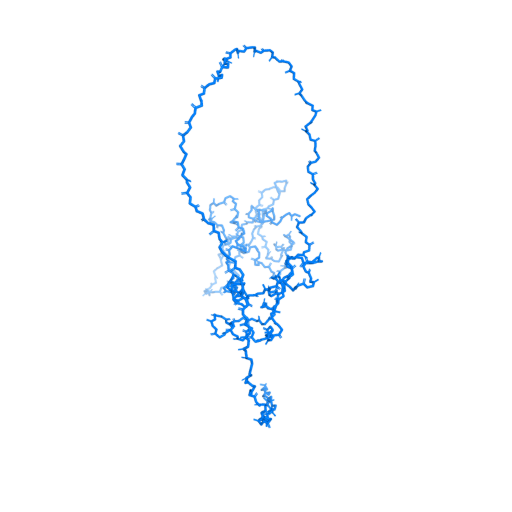
ATOM 1445 C CA . ASP A 1 181 ? 12.492 58.617 -9.704 1.00 45.66 181 ASP A CA 1
ATOM 1446 C C . ASP A 1 181 ? 13.266 58.604 -8.379 1.00 45.66 181 ASP A C 1
ATOM 1448 O O . ASP A 1 181 ? 12.690 58.849 -7.316 1.00 45.66 181 ASP A O 1
ATOM 1452 N N . ARG A 1 182 ? 14.602 58.491 -8.455 1.00 39.84 182 ARG A N 1
ATOM 1453 C CA . ARG A 1 182 ? 15.489 59.301 -7.607 1.00 39.84 182 ARG A CA 1
ATOM 1454 C C . ARG A 1 182 ? 16.916 59.382 -8.151 1.00 39.84 182 ARG A C 1
ATOM 1456 O O . ARG A 1 182 ? 17.654 58.406 -8.182 1.00 39.84 182 ARG A O 1
ATOM 1463 N N . ILE A 1 183 ? 17.269 60.604 -8.529 1.00 47.47 183 ILE A N 1
ATOM 1464 C CA . ILE A 1 183 ? 18.602 61.140 -8.811 1.00 47.47 183 ILE A CA 1
ATOM 1465 C C . ILE A 1 183 ? 19.598 60.734 -7.720 1.00 47.47 183 ILE A C 1
ATOM 1467 O O . ILE A 1 183 ? 19.317 60.994 -6.552 1.00 47.47 183 ILE A O 1
ATOM 1471 N N . MET A 1 184 ? 20.768 60.222 -8.111 1.00 42.28 184 MET A N 1
ATOM 1472 C CA . MET A 1 184 ? 22.060 60.551 -7.495 1.00 42.28 184 MET A CA 1
ATOM 1473 C C . MET A 1 184 ? 23.175 60.366 -8.534 1.00 42.28 184 MET A C 1
ATOM 1475 O O . MET A 1 184 ? 23.528 59.246 -8.895 1.00 42.28 184 MET A O 1
ATOM 1479 N N . GLU A 1 185 ? 23.703 61.492 -9.012 1.00 51.94 185 GLU A N 1
ATOM 1480 C CA . GLU A 1 185 ? 25.007 61.585 -9.666 1.00 51.94 185 GLU A CA 1
ATOM 1481 C C . GLU A 1 185 ? 26.100 61.120 -8.699 1.00 51.94 185 GLU A C 1
ATOM 1483 O O . GLU A 1 185 ? 26.123 61.530 -7.537 1.00 51.94 185 GLU A O 1
ATOM 1488 N N . VAL A 1 186 ? 27.031 60.301 -9.188 1.00 46.22 186 VAL A N 1
ATOM 1489 C CA . VAL A 1 186 ? 28.386 60.243 -8.637 1.00 46.22 186 VAL A CA 1
ATOM 1490 C C . VAL A 1 186 ? 29.360 59.879 -9.751 1.00 46.22 186 VAL A C 1
ATOM 1492 O O . VAL A 1 186 ? 29.355 58.767 -10.278 1.00 46.22 186 VAL A O 1
ATOM 1495 N N . ASP A 1 187 ? 30.168 60.875 -10.099 1.00 49.66 187 ASP A N 1
ATOM 1496 C CA . ASP A 1 187 ? 31.348 60.817 -10.951 1.00 49.66 187 ASP A CA 1
ATOM 1497 C C . ASP A 1 187 ? 32.320 59.718 -10.522 1.00 49.66 187 ASP A C 1
ATOM 1499 O O . ASP A 1 187 ? 32.737 59.716 -9.369 1.00 49.66 187 ASP A O 1
ATOM 1503 N N . PHE A 1 188 ? 32.798 58.887 -11.454 1.00 42.47 188 PHE A N 1
ATOM 1504 C CA . PHE A 1 188 ? 34.161 58.346 -11.381 1.00 42.47 188 PHE A CA 1
ATOM 1505 C C . PHE A 1 188 ? 34.771 58.188 -12.790 1.00 42.47 188 PHE A C 1
ATOM 1507 O O . PHE A 1 188 ? 34.061 57.873 -13.747 1.00 42.47 188 PHE A O 1
ATOM 1514 N N . PRO A 1 189 ? 36.080 58.464 -12.942 1.00 43.78 189 PRO A N 1
ATOM 1515 C CA . PRO A 1 189 ? 36.675 58.916 -14.191 1.00 43.78 189 PRO A CA 1
ATOM 1516 C C . PRO A 1 189 ? 37.158 57.774 -15.090 1.00 43.78 189 PRO A C 1
ATOM 1518 O O . PRO A 1 189 ? 37.591 56.717 -14.635 1.00 43.78 189 PRO A O 1
ATOM 1521 N N . SER A 1 190 ? 37.165 58.059 -16.393 1.00 52.06 190 SER A N 1
ATOM 1522 C CA . SER A 1 190 ? 37.880 57.290 -17.417 1.00 52.06 190 SER A CA 1
ATOM 1523 C C . SER A 1 190 ? 39.379 57.220 -17.108 1.00 52.06 190 SER A C 1
ATOM 1525 O O . SER A 1 190 ? 39.969 58.237 -16.729 1.00 52.06 190 SER A O 1
ATOM 1527 N N . PRO A 1 191 ? 40.029 56.096 -17.444 1.00 46.28 191 PRO A N 1
ATOM 1528 C CA . PRO A 1 191 ? 41.337 56.227 -18.066 1.00 46.28 191 PRO A CA 1
ATOM 1529 C C . PRO A 1 191 ? 41.524 55.271 -19.248 1.00 46.28 191 PRO A C 1
ATOM 1531 O O . PRO A 1 191 ? 41.618 54.051 -19.117 1.00 46.28 191 PRO A O 1
ATOM 1534 N N . PHE A 1 192 ? 41.674 55.884 -20.417 1.00 39.56 192 PHE A N 1
ATOM 1535 C CA . PHE A 1 192 ? 42.526 55.383 -21.487 1.00 39.56 192 PHE A CA 1
ATOM 1536 C C . PHE A 1 192 ? 43.928 55.021 -20.961 1.00 39.56 192 PHE A C 1
ATOM 1538 O O . PHE A 1 192 ? 44.486 55.734 -20.128 1.00 39.56 192 PHE A O 1
ATOM 1545 N N . SER A 1 193 ? 44.535 54.030 -21.621 1.00 42.12 193 SER A N 1
ATOM 1546 C CA . SER A 1 193 ? 45.953 53.624 -21.590 1.00 42.12 193 SER A CA 1
ATOM 1547 C C . SER A 1 193 ? 46.315 52.519 -20.596 1.00 42.12 193 SER A C 1
ATOM 1549 O O . SER A 1 193 ? 46.410 52.746 -19.400 1.00 42.12 193 SER A O 1
ATOM 1551 N N . ILE A 1 194 ? 46.643 51.336 -21.126 1.00 42.53 194 ILE A N 1
ATOM 1552 C CA . ILE A 1 194 ? 48.034 50.874 -21.278 1.00 42.53 194 ILE A CA 1
ATOM 1553 C C . ILE A 1 194 ? 48.057 49.781 -22.356 1.00 42.53 194 ILE A C 1
ATOM 1555 O O . ILE A 1 194 ? 47.410 48.743 -22.254 1.00 42.53 194 ILE A O 1
ATOM 1559 N N . ALA A 1 195 ? 48.820 50.047 -23.412 1.00 38.72 195 ALA A N 1
ATOM 1560 C CA . ALA A 1 195 ? 49.259 49.067 -24.389 1.00 38.72 195 ALA A CA 1
ATOM 1561 C C . ALA A 1 195 ? 50.526 48.365 -23.879 1.00 38.72 195 ALA A C 1
ATOM 1563 O O . ALA A 1 195 ? 51.444 49.052 -23.436 1.00 38.72 195 ALA A O 1
ATOM 1564 N N . SER A 1 196 ? 50.627 47.041 -24.042 1.00 39.94 196 SER A N 1
ATOM 1565 C CA . SER A 1 196 ? 51.766 46.351 -24.690 1.00 39.94 196 SER A CA 1
ATOM 1566 C C . SER A 1 196 ? 51.972 44.907 -24.219 1.00 39.94 196 SER A C 1
ATOM 1568 O O . SER A 1 196 ? 52.207 44.658 -23.046 1.00 39.94 196 SER A O 1
ATOM 1570 N N . LYS A 1 197 ? 52.023 44.025 -25.231 1.00 43.69 197 LYS A N 1
ATOM 1571 C CA . LYS A 1 197 ? 52.994 42.935 -25.478 1.00 43.69 197 LYS A CA 1
ATOM 1572 C C . LYS A 1 197 ? 53.220 41.875 -24.393 1.00 43.69 197 LYS A C 1
ATOM 1574 O O . LYS A 1 197 ? 53.819 42.182 -23.379 1.00 43.69 197 LYS A O 1
ATOM 1579 N N . MET A 1 198 ? 52.943 40.612 -24.743 1.00 44.59 198 MET A N 1
ATOM 1580 C CA . MET A 1 198 ? 53.911 39.493 -24.882 1.00 44.59 198 MET A CA 1
ATOM 1581 C C . MET A 1 198 ? 53.179 38.315 -25.572 1.00 44.59 198 MET A C 1
ATOM 1583 O O . MET A 1 198 ? 52.222 37.787 -25.025 1.00 44.59 198 MET A O 1
ATOM 1587 N N . THR A 1 199 ? 53.329 38.097 -26.885 1.00 43.84 199 THR A N 1
ATOM 1588 C CA . THR A 1 199 ? 54.188 37.073 -27.534 1.00 43.84 199 THR A CA 1
ATOM 1589 C C . THR A 1 199 ? 54.200 35.684 -26.886 1.00 43.84 199 THR A C 1
ATOM 1591 O O . THR A 1 199 ? 54.786 35.503 -25.826 1.00 43.84 199 THR A O 1
ATOM 1594 N N . GLY A 1 200 ? 53.667 34.698 -27.617 1.00 41.12 200 GLY A N 1
ATOM 1595 C CA . GLY A 1 200 ? 53.846 33.263 -27.382 1.00 41.12 200 GLY A CA 1
ATOM 1596 C C . GLY A 1 200 ? 53.183 32.436 -28.489 1.00 41.12 200 GLY A C 1
ATOM 1597 O O . GLY A 1 200 ? 52.005 32.117 -28.397 1.00 41.12 200 GLY A O 1
ATOM 1598 N N . GLN A 1 201 ? 53.931 32.153 -29.560 1.00 46.31 201 GLN A N 1
ATOM 1599 C CA . GLN A 1 201 ? 53.590 31.197 -30.622 1.00 46.31 201 GLN A CA 1
ATOM 1600 C C . GLN A 1 201 ? 53.795 29.756 -30.130 1.00 46.31 201 GLN A C 1
ATOM 1602 O O . GLN A 1 201 ? 54.826 29.484 -29.523 1.00 46.31 201 GLN A O 1
ATOM 1607 N N . LEU A 1 202 ? 52.906 28.829 -30.501 1.00 42.62 202 LEU A N 1
ATOM 1608 C CA . LEU A 1 202 ? 53.283 27.538 -31.096 1.00 42.62 202 LEU A CA 1
ATOM 1609 C C . LEU A 1 202 ? 52.080 26.946 -31.860 1.00 42.62 202 LEU A C 1
ATOM 1611 O O . LEU A 1 202 ? 50.933 27.208 -31.514 1.00 42.62 202 LEU A O 1
ATOM 1615 N N . ALA A 1 203 ? 52.380 26.240 -32.948 1.00 51.31 203 ALA A N 1
ATOM 1616 C CA . ALA A 1 203 ? 51.534 26.000 -34.119 1.00 51.31 203 ALA A CA 1
ATOM 1617 C C . ALA A 1 203 ? 50.810 24.611 -34.101 1.00 51.31 203 ALA A C 1
ATOM 1619 O O . ALA A 1 203 ? 50.569 24.101 -33.011 1.00 51.31 203 ALA A O 1
ATOM 1620 N N . PRO A 1 204 ? 50.371 24.028 -35.241 1.00 57.88 204 PRO A N 1
ATOM 1621 C CA . PRO A 1 204 ? 48.970 23.753 -35.603 1.00 57.88 204 PRO A CA 1
ATOM 1622 C C . PRO A 1 204 ? 48.583 22.247 -35.585 1.00 57.88 204 PRO A C 1
ATOM 1624 O O . PRO A 1 204 ? 49.448 21.400 -35.373 1.00 57.88 204 PRO A O 1
ATOM 1627 N N . PRO A 1 205 ? 47.305 21.882 -35.836 1.00 53.72 205 PRO A N 1
ATOM 1628 C CA . PRO A 1 205 ? 46.905 20.490 -36.063 1.00 53.72 205 PRO A CA 1
ATOM 1629 C C . PRO A 1 205 ? 47.124 20.062 -37.528 1.00 53.72 205 PRO A C 1
ATOM 1631 O O . PRO A 1 205 ? 46.626 20.715 -38.445 1.00 53.72 205 PRO A O 1
ATOM 1634 N N . GLU A 1 206 ? 47.853 18.961 -37.730 1.00 54.50 206 GLU A N 1
ATOM 1635 C CA . GLU A 1 206 ? 47.991 18.270 -39.020 1.00 54.50 206 GLU A CA 1
ATOM 1636 C C . GLU A 1 206 ? 46.794 17.359 -39.337 1.00 54.50 206 GLU A C 1
ATOM 1638 O O . GLU A 1 206 ? 46.049 16.907 -38.466 1.00 54.50 206 GLU A O 1
ATOM 1643 N N . GLU A 1 207 ? 46.629 17.161 -40.640 1.00 45.56 207 GLU A N 1
ATOM 1644 C CA . GLU A 1 207 ? 45.476 16.666 -41.377 1.00 45.56 207 GLU A CA 1
ATOM 1645 C C . GLU A 1 207 ? 45.305 15.133 -41.408 1.00 45.56 207 GLU A C 1
ATOM 1647 O O . GLU A 1 207 ? 46.240 14.357 -41.259 1.00 45.56 207 GLU A O 1
ATOM 1652 N N . ALA A 1 208 ? 44.047 14.752 -41.651 1.00 39.59 208 ALA A N 1
ATOM 1653 C CA . ALA A 1 208 ? 43.511 13.730 -42.561 1.00 39.59 208 ALA A CA 1
ATOM 1654 C C . ALA A 1 208 ? 44.350 12.526 -43.065 1.00 39.59 208 ALA A C 1
ATOM 1656 O O . ALA A 1 208 ? 45.446 12.656 -43.595 1.00 39.59 208 ALA A O 1
ATOM 1657 N N . GLY A 1 209 ? 43.661 11.375 -43.123 1.00 37.72 209 GLY A N 1
ATOM 1658 C CA . GLY A 1 209 ? 43.910 10.251 -44.046 1.00 37.72 209 GLY A CA 1
ATOM 1659 C C . GLY A 1 209 ? 43.603 8.900 -43.381 1.00 37.72 209 GLY A C 1
ATOM 1660 O O . GLY A 1 209 ? 44.245 8.569 -42.396 1.00 37.72 209 GLY A O 1
ATOM 1661 N N . GLN A 1 210 ? 42.489 8.211 -43.696 1.00 38.88 210 GLN A N 1
ATOM 1662 C CA . GLN A 1 210 ? 42.390 7.133 -44.713 1.00 38.88 210 GLN A CA 1
ATOM 1663 C C . GLN A 1 210 ? 43.330 5.944 -44.385 1.00 38.88 210 GLN A C 1
ATOM 1665 O O . GLN A 1 210 ? 44.511 6.151 -44.180 1.00 38.88 210 GLN A O 1
ATOM 1670 N N . GLU A 1 211 ? 42.932 4.673 -44.264 1.00 38.97 211 GLU A N 1
ATOM 1671 C CA . GLU A 1 211 ? 42.067 3.858 -45.120 1.00 38.97 211 GLU A CA 1
ATOM 1672 C C . GLU A 1 211 ? 41.960 2.417 -44.529 1.00 38.97 211 GLU A C 1
ATOM 1674 O O . GLU A 1 211 ? 42.892 1.930 -43.899 1.00 38.97 211 GLU A O 1
ATOM 1679 N N . LEU A 1 212 ? 40.847 1.734 -44.841 1.00 39.66 212 LEU A N 1
ATOM 1680 C CA . LEU A 1 212 ? 40.757 0.332 -45.299 1.00 39.66 212 LEU A CA 1
ATOM 1681 C C . LEU A 1 212 ? 40.956 -0.900 -44.365 1.00 39.66 212 LEU A C 1
ATOM 1683 O O . LEU A 1 212 ? 42.014 -1.163 -43.809 1.00 39.66 212 LEU A O 1
ATOM 1687 N N . ASN A 1 213 ? 39.937 -1.775 -44.468 1.00 38.31 213 ASN A N 1
ATOM 1688 C CA . ASN A 1 213 ? 40.016 -3.232 -44.695 1.00 38.31 213 ASN A CA 1
ATOM 1689 C C . ASN A 1 213 ? 40.201 -4.200 -43.506 1.00 38.31 213 ASN A C 1
ATOM 1691 O O . ASN A 1 213 ? 41.312 -4.459 -43.060 1.00 38.31 213 ASN A O 1
ATOM 1695 N N . ASN A 1 214 ? 39.111 -4.883 -43.114 1.00 40.97 214 ASN A N 1
ATOM 1696 C CA . ASN A 1 214 ? 38.829 -6.294 -43.472 1.00 40.97 214 ASN A CA 1
ATOM 1697 C C . ASN A 1 214 ? 37.888 -6.990 -42.460 1.00 40.97 214 ASN A C 1
ATOM 1699 O O . ASN A 1 214 ? 38.245 -7.262 -41.320 1.00 40.97 214 ASN A O 1
ATOM 1703 N N . SER A 1 215 ? 36.685 -7.321 -42.941 1.00 41.03 215 SER A N 1
ATOM 1704 C CA . SER A 1 215 ? 35.918 -8.536 -42.588 1.00 41.03 215 SER A CA 1
ATOM 1705 C C . SER A 1 215 ? 36.629 -9.755 -43.234 1.00 41.03 215 SER A C 1
ATOM 1707 O O . SER A 1 215 ? 37.411 -9.491 -44.153 1.00 41.03 215 SER A O 1
ATOM 1709 N N . PRO A 1 216 ? 36.391 -11.047 -42.903 1.00 51.47 216 PRO A N 1
ATOM 1710 C CA . PRO A 1 216 ? 35.235 -11.639 -42.215 1.00 51.47 216 PRO A CA 1
ATOM 1711 C C . PRO A 1 216 ? 35.590 -12.697 -41.146 1.00 51.47 216 PRO A C 1
ATOM 1713 O O . PRO A 1 216 ? 36.714 -13.162 -41.090 1.00 51.47 216 PRO A O 1
ATOM 1716 N N . ASP A 1 217 ? 34.618 -13.106 -40.327 1.00 42.62 217 ASP A N 1
ATOM 1717 C CA . ASP A 1 217 ? 34.477 -14.509 -39.902 1.00 42.62 217 ASP A CA 1
ATOM 1718 C C . ASP A 1 217 ? 33.110 -14.709 -39.235 1.00 42.62 217 ASP A C 1
ATOM 1720 O O . ASP A 1 217 ? 32.819 -14.212 -38.147 1.00 42.62 217 ASP A O 1
ATOM 1724 N N . ALA A 1 218 ? 32.241 -15.417 -39.952 1.00 45.88 218 ALA A N 1
ATOM 1725 C CA . ALA A 1 218 ? 30.937 -15.861 -39.493 1.00 45.88 218 ALA A CA 1
ATOM 1726 C C . ALA A 1 218 ? 31.049 -17.293 -38.948 1.00 45.88 218 ALA A C 1
ATOM 1728 O O . ALA A 1 218 ? 31.588 -18.149 -39.650 1.00 45.88 218 ALA A O 1
ATOM 1729 N N . PRO A 1 219 ? 30.483 -17.608 -37.771 1.00 54.06 219 PRO A N 1
ATOM 1730 C CA . PRO A 1 219 ? 30.229 -18.989 -37.399 1.00 54.06 219 PRO A CA 1
ATOM 1731 C C . PRO A 1 219 ? 28.782 -19.406 -37.701 1.00 54.06 219 PRO A C 1
ATOM 1733 O O . PRO A 1 219 ? 27.800 -18.829 -37.236 1.00 54.06 219 PRO A O 1
ATOM 1736 N N . THR A 1 220 ? 28.723 -20.458 -38.507 1.00 43.72 220 THR A N 1
ATOM 1737 C CA . THR A 1 220 ? 27.643 -21.392 -38.833 1.00 43.72 220 THR A CA 1
ATOM 1738 C C . THR A 1 220 ? 26.693 -21.737 -37.678 1.00 43.72 220 THR A C 1
ATOM 1740 O O . THR A 1 220 ? 27.119 -22.113 -36.589 1.00 43.72 220 THR A O 1
ATOM 1743 N N . PHE A 1 221 ? 25.393 -21.691 -37.978 1.00 35.69 221 PHE A N 1
ATOM 1744 C CA . PHE A 1 221 ? 24.278 -22.171 -37.161 1.00 35.69 221 PHE A CA 1
ATOM 1745 C C . PHE A 1 221 ? 24.060 -23.671 -37.418 1.00 35.69 221 PHE A C 1
ATOM 1747 O O . PHE A 1 221 ? 23.790 -24.060 -38.553 1.00 35.69 221 PHE A O 1
ATOM 1754 N N . THR A 1 222 ? 24.168 -24.512 -36.387 1.00 49.47 222 THR A N 1
ATOM 1755 C CA . THR A 1 222 ? 23.736 -25.919 -36.436 1.00 49.47 222 THR A CA 1
ATOM 1756 C C . THR A 1 222 ? 22.484 -26.114 -35.582 1.00 49.47 222 THR A C 1
ATOM 1758 O O . THR A 1 222 ? 22.489 -25.850 -34.379 1.00 49.47 222 THR A O 1
ATOM 1761 N N . GLU A 1 223 ? 21.415 -26.578 -36.231 1.00 53.78 223 GLU A N 1
ATOM 1762 C CA . GLU A 1 223 ? 20.127 -26.979 -35.660 1.00 53.78 223 GLU A CA 1
ATOM 1763 C C . GLU A 1 223 ? 20.227 -28.321 -34.922 1.00 53.78 223 GLU A C 1
ATOM 1765 O O . GLU A 1 223 ? 19.887 -29.343 -35.497 1.00 53.78 223 GLU A O 1
ATOM 1770 N N . GLU A 1 224 ? 20.614 -28.367 -33.647 1.00 49.53 224 GLU A N 1
ATOM 1771 C CA . GLU A 1 224 ? 20.377 -29.572 -32.832 1.00 49.53 224 GLU A CA 1
ATOM 1772 C C . GLU A 1 224 ? 20.181 -29.210 -31.355 1.00 49.53 224 GLU A C 1
ATOM 1774 O O . GLU A 1 224 ? 21.146 -29.011 -30.622 1.00 49.53 224 GLU A O 1
ATOM 1779 N N . ASN A 1 225 ? 18.920 -29.099 -30.911 1.00 45.75 225 ASN A N 1
ATOM 1780 C CA . ASN A 1 225 ? 18.422 -29.733 -29.676 1.00 45.75 225 ASN A CA 1
ATOM 1781 C C . ASN A 1 225 ? 16.982 -29.311 -29.352 1.00 45.75 225 ASN A C 1
ATOM 1783 O O . ASN A 1 225 ? 16.703 -28.483 -28.485 1.00 45.75 225 ASN A O 1
ATOM 1787 N N . ALA A 1 226 ? 16.037 -29.971 -30.019 1.00 49.12 226 ALA A N 1
ATOM 1788 C CA . ALA A 1 226 ? 14.671 -30.090 -29.537 1.00 49.12 226 ALA A CA 1
ATOM 1789 C C . ALA A 1 226 ? 14.622 -31.156 -28.428 1.00 49.12 226 ALA A C 1
ATOM 1791 O O . ALA A 1 226 ? 14.635 -32.354 -28.712 1.00 49.12 226 ALA A O 1
ATOM 1792 N N . VAL A 1 227 ? 14.530 -30.745 -27.157 1.00 52.56 227 VAL A N 1
ATOM 1793 C CA . VAL A 1 227 ? 14.257 -31.672 -26.044 1.00 52.56 227 VAL A CA 1
ATOM 1794 C C . VAL A 1 227 ? 13.084 -31.184 -25.186 1.00 52.56 227 VAL A C 1
ATOM 1796 O O . VAL A 1 227 ? 13.225 -30.416 -24.245 1.00 52.56 227 VAL A O 1
ATOM 1799 N N . ARG A 1 228 ? 11.910 -31.710 -25.557 1.00 41.88 228 ARG A N 1
ATOM 1800 C CA . ARG A 1 228 ? 10.871 -32.320 -24.703 1.00 41.88 228 ARG A CA 1
ATOM 1801 C C . ARG A 1 228 ? 10.336 -31.502 -23.516 1.00 41.88 228 ARG A C 1
ATOM 1803 O O . ARG A 1 228 ? 10.776 -31.636 -22.379 1.00 41.88 228 ARG A O 1
ATOM 1810 N N . TYR A 1 229 ? 9.227 -30.811 -23.775 1.00 36.34 229 TYR A N 1
ATOM 1811 C CA . TYR A 1 229 ? 8.227 -30.453 -22.766 1.00 36.34 229 TYR A CA 1
ATOM 1812 C C . TYR A 1 229 ? 7.523 -31.728 -22.262 1.00 36.34 229 TYR A C 1
ATOM 1814 O O . TYR A 1 229 ? 6.964 -32.477 -23.062 1.00 36.34 229 TYR A O 1
ATOM 1822 N N . THR A 1 230 ? 7.507 -31.970 -20.950 1.00 60.56 230 THR A N 1
ATOM 1823 C CA . THR A 1 230 ? 6.568 -32.918 -20.323 1.00 60.56 230 THR A CA 1
ATOM 1824 C C . THR A 1 230 ? 5.621 -32.143 -19.402 1.00 60.56 230 THR A C 1
ATOM 1826 O O . THR A 1 230 ? 6.082 -31.299 -18.629 1.00 60.56 230 THR A O 1
ATOM 1829 N N . PRO A 1 231 ? 4.295 -32.353 -19.486 1.00 51.19 231 PRO A N 1
ATOM 1830 C CA . PRO A 1 231 ? 3.349 -31.659 -18.627 1.00 51.19 231 PRO A CA 1
ATOM 1831 C C . PRO A 1 231 ? 3.279 -32.259 -17.215 1.00 51.19 231 PRO A C 1
ATOM 1833 O O . PRO A 1 231 ? 3.352 -33.464 -16.989 1.00 51.19 231 PRO A O 1
ATOM 1836 N N . ARG A 1 232 ? 3.105 -31.333 -16.274 1.00 40.19 232 ARG A N 1
ATOM 1837 C CA . ARG A 1 232 ? 3.026 -31.456 -14.817 1.00 40.19 232 ARG A CA 1
ATOM 1838 C C . ARG A 1 232 ? 1.783 -32.243 -14.372 1.00 40.19 232 ARG A C 1
ATOM 1840 O O . ARG A 1 232 ? 0.663 -31.834 -14.665 1.00 40.19 232 ARG A O 1
ATOM 1847 N N . SER A 1 233 ? 1.987 -33.328 -13.623 1.00 50.78 233 SER A N 1
ATOM 1848 C CA . SER A 1 233 ? 0.921 -34.093 -12.959 1.00 50.78 233 SER A CA 1
ATOM 1849 C C . SER A 1 233 ? 0.301 -33.299 -11.801 1.00 50.78 233 SER A C 1
ATOM 1851 O O . SER A 1 233 ? 1.011 -32.689 -10.997 1.00 50.78 233 SER A O 1
ATOM 1853 N N . ALA A 1 234 ? -1.030 -33.299 -11.740 1.00 52.81 234 ALA A N 1
ATOM 1854 C CA . ALA A 1 234 ? -1.841 -32.673 -10.707 1.00 52.81 234 ALA A CA 1
ATOM 1855 C C . ALA A 1 234 ? -2.086 -33.657 -9.553 1.00 52.81 234 ALA A C 1
ATOM 1857 O O . ALA A 1 234 ? -2.694 -34.705 -9.753 1.00 52.81 234 ALA A O 1
ATOM 1858 N N . HIS A 1 235 ? -1.681 -33.293 -8.335 1.00 52.94 235 HIS A N 1
ATOM 1859 C CA . HIS A 1 235 ? -2.151 -33.962 -7.123 1.00 52.94 235 HIS A CA 1
ATOM 1860 C C . HIS A 1 235 ? -3.366 -33.217 -6.564 1.00 52.94 235 HIS A C 1
ATOM 1862 O O . HIS A 1 235 ? -3.258 -32.084 -6.097 1.00 52.94 235 HIS A O 1
ATOM 1868 N N . LYS A 1 236 ? -4.524 -33.881 -6.636 1.00 49.56 236 LYS A N 1
ATOM 1869 C CA . LYS A 1 236 ? -5.656 -33.677 -5.728 1.00 49.56 236 LYS A CA 1
ATOM 1870 C C . LYS A 1 236 ? -5.326 -34.367 -4.405 1.00 49.56 236 LYS A C 1
ATOM 1872 O O . LYS A 1 236 ? -4.821 -35.488 -4.419 1.00 49.56 236 LYS A O 1
ATOM 1877 N N . THR A 1 237 ? -5.652 -33.721 -3.297 1.00 60.47 237 THR A N 1
ATOM 1878 C CA . THR A 1 237 ? -5.843 -34.379 -2.003 1.00 60.47 237 THR A CA 1
ATOM 1879 C C . THR A 1 237 ? -7.215 -33.986 -1.487 1.00 60.47 237 THR A C 1
ATOM 1881 O O . THR A 1 237 ? -7.562 -32.801 -1.531 1.00 60.47 237 THR A O 1
ATOM 1884 N N . ASP A 1 238 ? -7.954 -35.022 -1.103 1.00 61.09 238 ASP A N 1
ATOM 1885 C CA . ASP A 1 238 ? -9.283 -35.024 -0.493 1.00 61.09 238 ASP A CA 1
ATOM 1886 C C . ASP A 1 238 ? -9.324 -34.347 0.886 1.00 61.09 238 ASP A C 1
ATOM 1888 O O . ASP A 1 238 ? -8.264 -34.284 1.557 1.00 61.09 238 ASP A O 1
#

Secondary structure (DSSP, 8-state):
--HHHHHHHHHHHEEEEE-------S--S--EEEEEEPPGGGTS-EEEE-HHHHHHHTT--TT--HHHHHHHHHS-TT-SSPPPP-TT-SPPTT---HHHHHHHHHTT--B--GGGTTT-TT--B--TT--HHHHHHHHHHHT----HHHHHHHHHHHHT--SSS----------SS---------------------------PPP-----------------------PPPP----

Organism: NCBI:txid1093978

Sequence (238 aa):
MAPESRRLFVWSSVKQEVSSRHVVTTDSRRSYCYSLRRSVESGGGTKAVCKVLFLTTLGYVEKNDSAVMRILKSAPVESVCPAPDQRGRHEPKNKIDRDLITTHIKKYNPAVHHYRRKHAPNRLYLPSDITITDMHADFCTSVQKISLETYRTQVDKIVATHLHENDTPEEDLEILAKTPDRIMEVDFPSPFSIASKMTGQLAPPEEAGQELNNSPDAPTFTEENAVRYTPRSAHKTD